Protein AF-A0A2W7NHD5-F1 (afdb_monomer_lite)

pLDDT: mean 73.93, std 19.91, range [27.5, 95.38]

Organism: NCBI:txid568105

Sequence (203 aa):
MRTSQDSGVYGEHLFARCAVFPKFISRETHTFDSEQLFEFSEVKRTDEKGRRKGTGVYALSICTVSLLPSEFEVHRYGQGVAQVQNDAYFELRGTDPDPQSTYLAHYCIDGSSAYHFEAQHHTIKIRWVEEHGASCHFQVELVPHPDTPKEKRRNERTRLTRNLIRCVLSLNRLPEDFYIDREEELQSHILEPDELRASIRIS

Structure (mmCIF, N/CA/C/O backbone):
data_AF-A0A2W7NHD5-F1
#
_entry.id   AF-A0A2W7NHD5-F1
#
loop_
_atom_site.group_PDB
_atom_site.id
_atom_site.type_symbol
_atom_site.label_atom_id
_atom_site.label_alt_id
_atom_site.label_comp_id
_atom_site.label_asym_id
_atom_site.label_entity_id
_atom_site.label_seq_id
_atom_site.pdbx_PDB_ins_code
_atom_site.Cartn_x
_atom_site.Cartn_y
_atom_site.Cartn_z
_atom_site.occupancy
_atom_site.B_iso_or_equiv
_atom_site.auth_seq_id
_atom_site.auth_comp_id
_atom_site.auth_asym_id
_atom_site.auth_atom_id
_atom_site.pdbx_PDB_model_num
ATOM 1 N N . MET A 1 1 ? -42.608 10.674 -14.467 1.00 35.41 1 MET A N 1
ATOM 2 C CA . MET A 1 1 ? -41.992 9.957 -13.331 1.00 35.41 1 MET A CA 1
ATOM 3 C C . MET A 1 1 ? -41.135 8.836 -13.893 1.00 35.41 1 MET A C 1
ATOM 5 O O . MET A 1 1 ? -41.691 7.871 -14.394 1.00 35.41 1 MET A O 1
ATOM 9 N N . ARG A 1 2 ? -39.807 9.007 -13.920 1.00 31.16 2 ARG A N 1
ATOM 10 C CA . ARG A 1 2 ? -38.861 7.924 -14.222 1.00 31.16 2 ARG A CA 1
ATOM 11 C C . ARG A 1 2 ? -38.345 7.405 -12.888 1.00 31.16 2 ARG A C 1
ATOM 13 O O . ARG A 1 2 ? -37.832 8.185 -12.094 1.00 31.16 2 ARG A O 1
ATOM 20 N N . THR A 1 3 ? -38.573 6.126 -12.644 1.00 37.44 3 THR A N 1
ATOM 21 C CA . THR A 1 3 ? -38.110 5.392 -11.473 1.00 37.44 3 THR A CA 1
ATOM 22 C C . THR A 1 3 ? -36.598 5.227 -11.540 1.00 37.44 3 THR A C 1
ATOM 24 O O . THR A 1 3 ? -36.057 4.699 -12.507 1.00 37.44 3 THR A O 1
ATOM 27 N N . SER A 1 4 ? -35.940 5.728 -10.504 1.00 51.44 4 SER A N 1
ATOM 28 C CA . SER A 1 4 ? -34.570 5.427 -10.118 1.00 51.44 4 SER A CA 1
ATOM 29 C C . SER A 1 4 ? -34.466 3.968 -9.673 1.00 51.44 4 SER A C 1
ATOM 31 O O . SER A 1 4 ? -35.108 3.610 -8.688 1.00 51.44 4 SER A O 1
ATOM 33 N N . GLN A 1 5 ? -33.677 3.164 -10.385 1.00 43.09 5 GLN A N 1
ATOM 34 C CA . GLN A 1 5 ? -33.073 1.902 -9.933 1.00 43.09 5 GLN A CA 1
ATOM 35 C C . GLN A 1 5 ? -32.176 1.377 -11.066 1.00 43.09 5 GLN A C 1
ATOM 37 O O . GLN A 1 5 ? -32.677 0.956 -12.101 1.00 43.09 5 GLN A O 1
ATOM 42 N N . ASP A 1 6 ? -30.860 1.542 -10.942 1.00 40.47 6 ASP A N 1
ATOM 43 C CA . ASP A 1 6 ? -29.990 0.399 -10.646 1.00 40.47 6 ASP A CA 1
ATOM 44 C C . ASP A 1 6 ? -28.539 0.850 -10.436 1.00 40.47 6 ASP A C 1
ATOM 46 O O . ASP A 1 6 ? -27.848 1.369 -11.313 1.00 40.47 6 ASP A O 1
ATOM 50 N N . SER A 1 7 ? -28.125 0.663 -9.189 1.00 44.72 7 SER A N 1
ATOM 51 C CA . SER A 1 7 ? -26.765 0.551 -8.685 1.00 44.72 7 SER A CA 1
ATOM 52 C C . SER A 1 7 ? -25.979 -0.545 -9.407 1.00 44.72 7 SER A C 1
ATOM 54 O O . SER A 1 7 ? -26.522 -1.625 -9.622 1.00 44.72 7 SER A O 1
ATOM 56 N N . GLY A 1 8 ? -24.678 -0.337 -9.633 1.00 38.06 8 GLY A N 1
ATOM 57 C CA . GLY A 1 8 ? -23.758 -1.480 -9.687 1.00 38.06 8 GLY A CA 1
ATOM 58 C C . GLY A 1 8 ? -22.802 -1.580 -10.866 1.00 38.06 8 GLY A C 1
ATOM 59 O O . GLY A 1 8 ? -22.396 -2.689 -11.188 1.00 38.06 8 GLY A O 1
ATOM 60 N N . VAL A 1 9 ? -22.366 -0.474 -11.470 1.00 40.88 9 VAL A N 1
ATOM 61 C CA . VAL A 1 9 ? -21.102 -0.502 -12.228 1.00 40.88 9 VAL A CA 1
ATOM 62 C C . VAL A 1 9 ? -19.979 -0.048 -11.299 1.00 40.88 9 VAL A C 1
ATOM 64 O O . VAL A 1 9 ? -19.373 1.002 -11.488 1.00 40.88 9 VAL A O 1
ATOM 67 N N . TYR A 1 10 ? -19.704 -0.833 -10.254 1.00 43.91 10 TYR A N 1
ATOM 68 C CA . TYR A 1 10 ? -18.332 -0.864 -9.762 1.00 43.91 10 TYR A CA 1
ATOM 69 C C . TYR A 1 10 ? -17.532 -1.476 -10.913 1.00 43.91 10 TYR A C 1
ATOM 71 O O . TYR A 1 10 ? -17.736 -2.643 -11.242 1.00 43.91 10 TYR A O 1
ATOM 79 N N . GLY A 1 11 ? -16.727 -0.660 -11.604 1.00 48.38 11 GLY A N 1
ATOM 80 C CA . GLY A 1 11 ? -15.866 -1.131 -12.690 1.00 48.38 11 GLY A CA 1
ATOM 81 C C . GLY A 1 11 ? -15.124 -2.388 -12.240 1.00 48.38 11 GLY A C 1
ATOM 82 O O . GLY A 1 11 ? -14.673 -2.446 -11.098 1.00 48.38 11 GLY A O 1
ATOM 83 N N . GLU A 1 12 ? -15.065 -3.405 -13.102 1.00 55.88 12 GLU A N 1
ATOM 84 C CA . GLU A 1 12 ? -14.855 -4.822 -12.748 1.00 55.88 12 GLU A CA 1
ATOM 85 C C . GLU A 1 12 ? -13.595 -5.136 -11.908 1.00 55.88 12 GLU A C 1
ATOM 87 O O . GLU A 1 12 ? -13.455 -6.248 -11.396 1.00 55.88 12 GLU A O 1
ATOM 92 N N . HIS A 1 13 ? -12.701 -4.169 -11.678 1.00 69.62 13 HIS A N 1
ATOM 93 C CA . HIS A 1 13 ? -11.462 -4.338 -10.925 1.00 69.62 13 HIS A CA 1
ATOM 94 C C . HIS A 1 13 ? -11.149 -3.149 -9.999 1.00 69.62 13 HIS A C 1
ATOM 96 O O . HIS A 1 13 ? -10.118 -2.501 -10.155 1.00 69.62 13 HIS A O 1
ATOM 102 N N . LEU A 1 14 ? -12.003 -2.852 -9.015 1.00 78.00 14 LEU A N 1
ATOM 103 C CA . LEU A 1 14 ? -11.638 -1.915 -7.946 1.00 78.00 14 LEU A CA 1
ATOM 104 C C . LEU A 1 14 ? -10.779 -2.600 -6.875 1.00 78.00 14 LEU A C 1
ATOM 106 O O . LEU A 1 14 ? -11.134 -3.637 -6.304 1.00 78.00 14 LEU A O 1
ATOM 110 N N . PHE A 1 15 ? -9.654 -1.971 -6.567 1.00 82.06 15 PHE A N 1
ATOM 111 C CA . PHE A 1 15 ? -8.809 -2.310 -5.431 1.00 82.06 15 PHE A CA 1
ATOM 112 C C . PHE A 1 15 ? -8.946 -1.234 -4.365 1.00 82.06 15 PHE A C 1
ATOM 114 O O . PHE A 1 15 ? -9.151 -0.070 -4.684 1.00 82.06 15 PHE A O 1
ATOM 121 N N . ALA A 1 16 ? -8.800 -1.602 -3.103 1.00 84.50 16 ALA A N 1
ATOM 122 C CA . ALA A 1 16 ? -8.782 -0.664 -2.000 1.00 84.50 16 ALA A CA 1
ATOM 123 C C . ALA A 1 16 ? -7.485 -0.797 -1.213 1.00 84.50 16 ALA A C 1
ATOM 125 O O . ALA A 1 16 ? -6.860 -1.859 -1.130 1.00 84.50 16 ALA A O 1
ATOM 126 N N . ARG A 1 17 ? -7.071 0.316 -0.618 1.00 85.50 17 ARG A N 1
ATOM 127 C CA . ARG A 1 17 ? -5.941 0.341 0.291 1.00 85.50 17 ARG A CA 1
ATOM 128 C C . ARG A 1 17 ? -6.256 1.092 1.564 1.00 85.50 17 ARG A C 1
ATOM 130 O O . ARG A 1 17 ? -6.614 2.262 1.527 1.00 85.50 17 ARG A O 1
ATOM 137 N N . CYS A 1 18 ? -6.036 0.427 2.688 1.00 84.31 18 CYS A N 1
ATOM 138 C CA . CYS A 1 18 ? -6.291 0.980 4.007 1.00 84.31 18 CYS A CA 1
ATOM 139 C C . CYS A 1 18 ? -5.179 1.940 4.443 1.00 84.31 18 CYS A C 1
ATOM 141 O O . CYS A 1 18 ? -3.990 1.620 4.362 1.00 84.31 18 CYS A O 1
ATOM 143 N N . ALA A 1 19 ? -5.585 3.093 4.964 1.00 81.19 19 ALA A N 1
ATOM 144 C CA . ALA A 1 19 ? -4.736 4.025 5.681 1.00 81.19 19 ALA A CA 1
ATOM 145 C C . ALA A 1 19 ? -4.877 3.798 7.190 1.00 81.19 19 ALA A C 1
ATOM 147 O O . ALA A 1 19 ? -5.982 3.724 7.729 1.00 81.19 19 ALA A O 1
ATOM 148 N N . VAL A 1 20 ? -3.735 3.684 7.865 1.00 79.88 20 VAL A N 1
ATOM 149 C CA . VAL A 1 20 ? -3.621 3.413 9.299 1.00 79.88 20 VAL A CA 1
ATOM 150 C C . VAL A 1 20 ? -2.715 4.478 9.930 1.00 79.88 20 VAL A C 1
ATOM 152 O O . VAL A 1 20 ? -1.607 4.729 9.448 1.00 79.88 20 VAL A O 1
ATOM 155 N N . PHE A 1 21 ? -3.187 5.125 10.993 1.00 75.94 21 PHE A N 1
ATOM 156 C CA . PHE A 1 21 ? -2.394 5.992 11.868 1.00 75.94 21 PHE A CA 1
ATOM 157 C C . PHE A 1 21 ? -1.497 5.141 12.775 1.00 75.94 21 PHE A C 1
ATOM 159 O O . PHE A 1 21 ? -1.926 4.053 13.131 1.00 75.94 21 PHE A O 1
ATOM 166 N N . PRO A 1 22 ? -0.298 5.592 13.188 1.00 70.25 22 PRO A N 1
ATOM 167 C CA . PRO A 1 22 ? 0.399 6.809 12.762 1.00 70.25 22 PRO A CA 1
ATOM 168 C C . PRO A 1 22 ? 1.192 6.616 11.472 1.00 70.25 22 PRO A C 1
ATOM 170 O O . PRO A 1 22 ? 1.889 7.521 11.035 1.00 70.25 22 PRO A O 1
ATOM 173 N N . LYS A 1 23 ? 1.136 5.428 10.867 1.00 75.25 23 LYS A N 1
ATOM 174 C CA . LYS A 1 23 ? 2.063 5.040 9.806 1.00 75.25 23 LYS A CA 1
ATOM 175 C C . LYS A 1 23 ? 2.080 6.007 8.623 1.00 75.25 23 LYS A C 1
ATOM 177 O O . LYS A 1 23 ? 3.136 6.158 8.035 1.00 75.25 23 LYS A O 1
ATOM 182 N N . PHE A 1 24 ? 0.949 6.623 8.286 1.00 75.12 24 PHE A N 1
ATOM 183 C CA . PHE A 1 24 ? 0.826 7.537 7.141 1.00 75.12 24 PHE A CA 1
ATOM 184 C C . PHE A 1 24 ? 0.414 8.955 7.542 1.00 75.12 24 PHE A C 1
ATOM 186 O O . PHE A 1 24 ? -0.035 9.726 6.701 1.00 75.12 24 PHE A O 1
ATOM 193 N N . ILE A 1 25 ? 0.501 9.290 8.830 1.00 72.12 25 ILE A N 1
ATOM 194 C CA . ILE A 1 25 ? 0.244 10.640 9.327 1.00 72.12 25 ILE A CA 1
ATOM 195 C C . ILE A 1 25 ? 1.428 11.032 10.191 1.00 72.12 25 ILE A C 1
ATOM 197 O O . ILE A 1 25 ? 1.706 10.401 11.211 1.00 72.12 25 ILE A O 1
ATOM 201 N N . SER A 1 26 ? 2.106 12.101 9.793 1.00 70.00 26 SER A N 1
ATOM 202 C CA . SER A 1 26 ? 3.160 12.687 10.612 1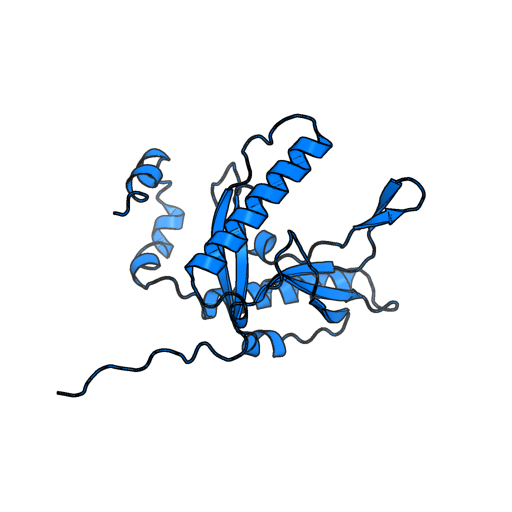.00 70.00 26 SER A CA 1
ATOM 203 C C . SER A 1 26 ? 2.592 13.096 11.970 1.00 70.00 26 SER A C 1
ATOM 205 O O . SER A 1 26 ? 1.604 13.824 12.042 1.00 70.00 26 SER A O 1
ATOM 207 N N . ARG A 1 27 ? 3.220 12.639 13.059 1.00 69.19 27 ARG A N 1
ATOM 208 C CA . ARG A 1 27 ? 2.801 13.006 14.422 1.00 69.19 27 ARG A CA 1
ATOM 209 C C . ARG A 1 27 ? 3.009 14.491 14.716 1.00 69.19 27 ARG A C 1
ATOM 211 O O . ARG A 1 27 ? 2.289 15.034 15.536 1.00 69.19 27 ARG A O 1
ATOM 218 N N . GLU A 1 28 ? 3.997 15.113 14.076 1.00 76.25 28 GLU A N 1
ATOM 219 C CA . GLU A 1 28 ? 4.370 16.510 14.327 1.00 76.25 28 GLU A CA 1
ATOM 220 C C . GLU A 1 28 ? 3.498 17.480 13.534 1.00 76.25 28 GLU A C 1
ATOM 222 O O . GLU A 1 28 ? 3.056 18.496 14.056 1.00 76.25 28 GLU A O 1
ATOM 227 N N . THR A 1 29 ? 3.244 17.164 12.265 1.00 75.25 29 THR A N 1
ATOM 228 C CA . THR A 1 29 ? 2.530 18.064 11.350 1.00 75.25 29 THR A CA 1
ATOM 229 C C . THR A 1 29 ? 1.067 17.679 11.170 1.00 75.25 29 THR A C 1
ATOM 231 O O . THR A 1 29 ? 0.325 18.421 10.537 1.00 75.25 29 THR A O 1
ATOM 234 N N . HIS A 1 30 ? 0.644 16.511 11.668 1.00 71.44 30 HIS A N 1
ATOM 235 C CA . HIS A 1 30 ? -0.682 15.928 11.432 1.00 71.44 30 HIS A CA 1
ATOM 236 C C . HIS A 1 30 ? -1.064 15.828 9.944 1.00 71.44 30 HIS A C 1
ATOM 238 O O . HIS A 1 30 ? -2.233 15.676 9.593 1.00 71.44 30 HIS A O 1
ATOM 244 N N . THR A 1 31 ? -0.073 15.865 9.051 1.00 77.25 31 THR A N 1
ATOM 245 C CA . THR A 1 31 ? -0.280 15.788 7.605 1.00 77.25 31 THR A CA 1
ATOM 246 C C . THR A 1 31 ? -0.270 14.341 7.145 1.00 77.25 31 THR A C 1
ATOM 248 O O . THR A 1 31 ? 0.602 13.558 7.536 1.00 77.25 31 THR A O 1
ATOM 251 N N . PHE A 1 32 ? -1.212 14.007 6.267 1.00 78.19 32 PHE A N 1
ATOM 252 C CA . PHE A 1 32 ? -1.271 12.713 5.606 1.00 78.19 32 PHE A CA 1
ATOM 253 C C . PHE A 1 32 ? -0.170 12.588 4.544 1.00 78.19 32 PHE A C 1
ATOM 255 O O . PHE A 1 32 ? -0.115 13.370 3.594 1.00 78.19 32 PHE A O 1
ATOM 262 N N . ASP A 1 33 ? 0.690 11.585 4.692 1.00 82.56 33 ASP A N 1
ATOM 263 C CA . ASP A 1 33 ? 1.747 11.272 3.737 1.00 82.56 33 ASP A CA 1
ATOM 264 C C . ASP A 1 33 ? 1.249 10.228 2.728 1.00 82.56 33 ASP A C 1
ATOM 266 O O . ASP A 1 33 ? 1.349 9.009 2.914 1.00 82.56 33 ASP A O 1
ATOM 270 N N . SER A 1 34 ? 0.674 10.729 1.634 1.00 81.12 34 SER A N 1
ATOM 271 C CA . SER A 1 34 ? 0.205 9.884 0.534 1.00 81.12 34 SER A CA 1
ATOM 272 C C . SER A 1 34 ? 1.344 9.148 -0.186 1.00 81.12 34 SER A C 1
ATOM 274 O O . SER A 1 34 ? 1.114 8.048 -0.694 1.00 81.12 34 SER A O 1
ATOM 276 N N . GLU A 1 35 ? 2.570 9.691 -0.202 1.00 84.44 35 GLU A N 1
ATOM 277 C CA . GLU A 1 35 ? 3.725 8.996 -0.781 1.00 84.44 35 GLU A CA 1
ATOM 278 C C . GLU A 1 35 ? 4.081 7.781 0.070 1.00 84.44 35 GLU A C 1
ATOM 280 O O . GLU A 1 35 ? 4.226 6.686 -0.474 1.00 84.44 35 GLU A O 1
ATOM 285 N N . GLN A 1 36 ? 4.121 7.939 1.394 1.00 84.75 36 GLN A N 1
ATOM 286 C CA . GLN A 1 36 ? 4.361 6.839 2.321 1.00 84.75 36 GLN A CA 1
ATOM 287 C C . GLN A 1 36 ? 3.227 5.819 2.321 1.00 84.75 36 GLN A C 1
ATOM 289 O O . GLN A 1 36 ? 3.504 4.628 2.490 1.00 84.75 36 GLN A O 1
ATOM 294 N N . LEU A 1 37 ? 1.971 6.250 2.110 1.00 86.31 37 LEU A N 1
ATOM 295 C CA . LEU A 1 37 ? 0.903 5.310 1.799 1.00 86.31 37 LEU A CA 1
ATOM 296 C C . LEU A 1 37 ? 1.353 4.537 0.566 1.00 86.31 37 LEU A C 1
ATOM 298 O O . LEU A 1 37 ? 1.807 3.417 0.727 1.00 86.31 37 LEU A O 1
ATOM 302 N N . PHE A 1 38 ? 1.355 5.106 -0.639 1.00 88.38 38 PHE A N 1
ATOM 303 C CA . PHE A 1 38 ? 1.613 4.423 -1.926 1.00 88.38 38 PHE A CA 1
ATOM 304 C C . PHE A 1 38 ? 3.041 3.917 -2.192 1.00 88.38 38 PHE A C 1
ATOM 306 O O . PHE A 1 38 ? 3.326 3.413 -3.283 1.00 88.38 38 PHE A O 1
ATOM 313 N N . GLU A 1 39 ? 3.925 3.953 -1.200 1.00 90.69 39 GLU A N 1
ATOM 314 C CA . GLU A 1 39 ? 5.274 3.417 -1.308 1.00 90.69 39 GLU A CA 1
ATOM 315 C C . GLU A 1 39 ? 5.277 1.881 -1.368 1.00 90.69 39 GLU A C 1
ATOM 317 O O . GLU A 1 39 ? 4.719 1.185 -0.513 1.00 90.69 39 GLU A O 1
ATOM 322 N N . PHE A 1 40 ? 5.986 1.340 -2.363 1.00 91.12 40 PHE A N 1
ATOM 323 C CA . PHE A 1 40 ? 6.321 -0.079 -2.392 1.00 91.12 40 PHE A CA 1
ATOM 324 C C . PHE A 1 40 ? 7.452 -0.367 -1.395 1.00 91.12 40 PHE A C 1
ATOM 326 O O . PHE A 1 40 ? 8.592 0.070 -1.578 1.00 91.12 40 PHE A O 1
ATOM 333 N N . SER A 1 41 ? 7.149 -1.151 -0.365 1.00 91.00 41 SER A N 1
ATOM 334 C CA . SER A 1 41 ? 8.086 -1.527 0.696 1.00 91.00 41 SER A CA 1
ATOM 335 C C . SER A 1 41 ? 8.894 -2.766 0.318 1.00 91.00 41 SER A C 1
ATOM 337 O O . SER A 1 41 ? 8.365 -3.697 -0.279 1.00 91.00 41 SER A O 1
ATOM 339 N N . GLU A 1 42 ? 10.180 -2.824 0.670 1.00 93.56 42 GLU A N 1
ATOM 340 C CA . GLU A 1 42 ? 10.989 -4.014 0.377 1.00 93.56 42 GLU A CA 1
ATOM 341 C C . GLU A 1 42 ? 10.493 -5.236 1.169 1.00 93.56 42 GLU A C 1
ATOM 343 O O . GLU A 1 42 ? 10.414 -5.207 2.401 1.00 93.56 42 GLU A O 1
ATOM 348 N N . VAL A 1 43 ? 10.221 -6.336 0.465 1.00 90.56 43 VAL A N 1
ATOM 349 C CA . VAL A 1 43 ? 9.870 -7.621 1.067 1.00 90.56 43 VAL A CA 1
ATOM 350 C C . VAL A 1 43 ? 11.094 -8.170 1.789 1.00 90.56 43 VAL A C 1
ATOM 352 O O . VAL A 1 43 ? 12.155 -8.390 1.189 1.00 90.56 43 VAL A O 1
ATOM 355 N N . LYS A 1 44 ? 10.936 -8.428 3.088 1.00 90.00 44 LYS A N 1
ATOM 356 C CA . LYS A 1 44 ? 11.971 -9.007 3.949 1.00 90.00 44 LYS A CA 1
ATOM 357 C C . LYS A 1 44 ? 11.675 -10.480 4.198 1.00 90.00 44 LYS A C 1
ATOM 359 O O . LYS A 1 44 ? 10.552 -10.830 4.545 1.00 90.00 44 LYS A O 1
ATOM 364 N N . ARG A 1 45 ? 12.692 -11.333 4.081 1.00 87.81 45 ARG A N 1
ATOM 365 C CA . ARG A 1 45 ? 12.615 -12.753 4.454 1.00 87.81 45 ARG A CA 1
ATOM 366 C C . ARG A 1 45 ? 13.558 -13.050 5.604 1.00 87.81 45 ARG A C 1
ATOM 368 O O . ARG A 1 45 ? 14.633 -12.459 5.690 1.00 87.81 45 ARG A O 1
ATOM 375 N N . THR A 1 46 ? 13.142 -13.953 6.478 1.00 87.88 46 THR A N 1
ATOM 376 C CA . THR A 1 46 ? 13.978 -14.459 7.565 1.00 87.88 46 THR A CA 1
ATOM 377 C C . THR A 1 46 ? 14.887 -15.550 7.005 1.00 87.88 46 THR A C 1
ATOM 379 O O . THR A 1 46 ? 14.400 -16.476 6.360 1.00 87.88 46 THR A O 1
ATOM 382 N N . ASP A 1 47 ? 16.201 -15.407 7.174 1.00 88.50 47 ASP A N 1
ATOM 383 C CA . ASP A 1 47 ? 17.157 -16.453 6.807 1.00 88.50 47 ASP A CA 1
ATOM 384 C C . ASP A 1 47 ? 17.151 -17.604 7.829 1.00 88.50 47 ASP A C 1
ATOM 386 O O . ASP A 1 47 ? 16.532 -17.517 8.889 1.00 88.50 47 ASP A O 1
ATOM 390 N N . GLU A 1 48 ? 17.877 -18.683 7.533 1.00 88.75 48 GLU A N 1
ATOM 391 C CA . GLU A 1 48 ? 18.032 -19.850 8.422 1.00 88.75 48 GLU A CA 1
ATOM 392 C C . GLU A 1 48 ? 18.579 -19.490 9.817 1.00 88.75 48 GLU A C 1
ATOM 394 O O . GLU A 1 48 ? 18.483 -20.280 10.751 1.00 88.75 48 GLU A O 1
ATOM 399 N N . LYS A 1 49 ? 19.153 -18.290 9.974 1.00 88.69 49 LYS A N 1
ATOM 400 C CA . LYS A 1 49 ? 19.723 -17.772 11.222 1.00 88.69 49 LYS A CA 1
ATOM 401 C C . LYS A 1 49 ? 18.786 -16.789 11.931 1.00 88.69 49 LYS A C 1
ATOM 403 O O . LYS A 1 49 ? 19.226 -16.087 12.839 1.00 88.69 49 LYS A O 1
ATOM 408 N N . GLY A 1 50 ? 17.527 -16.684 11.505 1.00 87.06 50 GLY A N 1
ATOM 409 C CA . GLY A 1 50 ? 16.549 -15.779 12.108 1.00 87.06 50 GLY A CA 1
ATOM 410 C C . GLY A 1 50 ? 16.712 -14.305 11.711 1.00 87.06 50 GLY A C 1
ATOM 411 O O . GLY A 1 50 ? 16.033 -13.444 12.267 1.00 87.06 50 GLY A O 1
ATOM 412 N N . ARG A 1 51 ? 17.590 -13.963 10.759 1.00 86.62 51 ARG A N 1
ATOM 413 C CA . ARG A 1 51 ? 17.860 -12.566 10.379 1.00 86.62 51 ARG A CA 1
ATOM 414 C C . ARG A 1 51 ? 16.956 -12.133 9.232 1.00 86.62 51 ARG A C 1
ATOM 416 O O . ARG A 1 51 ? 16.859 -12.819 8.217 1.00 86.62 51 ARG A O 1
ATOM 423 N N . ARG A 1 52 ? 16.347 -10.948 9.341 1.00 87.06 52 ARG A N 1
ATOM 424 C CA . ARG A 1 52 ? 15.540 -10.362 8.255 1.00 87.06 52 ARG A CA 1
ATOM 425 C C . ARG A 1 52 ? 16.455 -9.762 7.184 1.00 87.06 52 ARG A C 1
ATOM 427 O O . ARG A 1 52 ? 17.111 -8.752 7.429 1.00 87.06 52 ARG A O 1
ATOM 434 N N . LYS A 1 53 ? 16.474 -10.356 5.991 1.00 89.94 53 LYS A N 1
ATOM 435 C CA . LYS A 1 53 ? 17.221 -9.877 4.821 1.00 89.94 53 LYS A CA 1
ATOM 436 C C . LYS A 1 53 ? 16.262 -9.356 3.749 1.00 89.94 53 LYS A C 1
ATOM 438 O O . LYS A 1 53 ? 15.233 -9.975 3.473 1.00 89.94 53 LYS A O 1
ATOM 443 N N . GLY A 1 54 ? 16.609 -8.217 3.154 1.00 88.38 54 GLY A N 1
ATOM 444 C CA . GLY A 1 54 ? 15.909 -7.671 1.993 1.00 88.38 54 GLY A CA 1
ATOM 445 C C . GLY A 1 54 ? 16.039 -8.600 0.787 1.00 88.38 54 GLY A C 1
ATOM 446 O O . GLY A 1 54 ? 17.108 -9.163 0.535 1.00 88.38 54 GLY A O 1
ATOM 447 N N . THR A 1 55 ? 14.934 -8.809 0.077 1.00 89.62 55 THR A N 1
ATOM 448 C CA . THR A 1 55 ? 14.898 -9.671 -1.115 1.00 89.62 55 THR A CA 1
ATOM 449 C C . THR A 1 55 ? 15.165 -8.905 -2.411 1.00 89.62 55 THR A C 1
ATOM 451 O O . THR A 1 55 ? 15.297 -9.528 -3.461 1.00 89.62 55 THR A O 1
ATOM 454 N N . GLY A 1 56 ? 15.212 -7.569 -2.366 1.00 90.69 56 GLY A N 1
ATOM 455 C CA . GLY A 1 56 ? 15.197 -6.709 -3.548 1.00 90.69 56 GLY A CA 1
ATOM 456 C C . GLY A 1 56 ? 13.836 -6.615 -4.248 1.00 90.69 56 GLY A C 1
ATOM 457 O O . GLY A 1 56 ? 13.686 -5.778 -5.133 1.00 90.69 56 GLY A O 1
ATOM 458 N N . VAL A 1 57 ? 12.848 -7.430 -3.859 1.00 92.94 57 VAL A N 1
ATOM 459 C CA . VAL A 1 57 ? 11.457 -7.312 -4.314 1.00 92.94 57 VAL A CA 1
ATOM 460 C C . VAL A 1 57 ? 10.763 -6.250 -3.476 1.00 92.94 57 VAL A C 1
ATOM 462 O O . VAL A 1 57 ? 10.894 -6.248 -2.252 1.00 92.94 57 VAL A O 1
ATOM 465 N N . TYR A 1 58 ? 10.014 -5.366 -4.124 1.00 94.19 58 TYR A N 1
ATOM 466 C CA . TYR A 1 58 ? 9.219 -4.345 -3.446 1.00 94.19 58 TYR A CA 1
ATOM 467 C C . TYR A 1 58 ? 7.741 -4.673 -3.578 1.00 94.19 58 TYR A C 1
ATOM 469 O O . TYR A 1 58 ? 7.320 -5.137 -4.627 1.00 94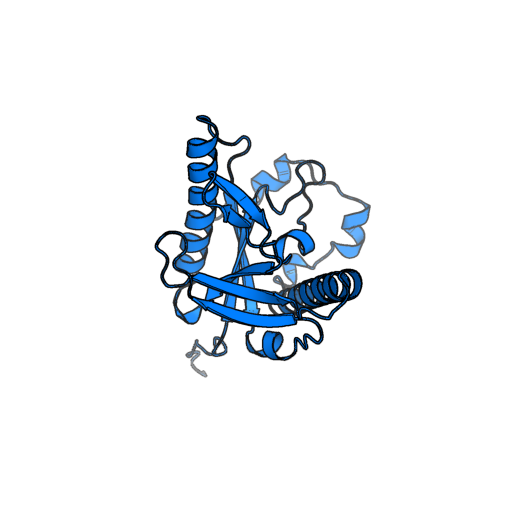.19 58 TYR A O 1
ATOM 477 N N . ALA A 1 59 ? 6.962 -4.450 -2.533 1.00 91.62 59 ALA A N 1
ATOM 478 C CA . ALA A 1 59 ? 5.581 -4.876 -2.447 1.00 91.62 59 ALA A CA 1
ATOM 479 C C . ALA A 1 59 ? 4.667 -3.759 -1.962 1.00 91.62 59 ALA A C 1
ATOM 481 O O . ALA A 1 59 ? 5.045 -2.921 -1.141 1.00 91.62 59 ALA A O 1
ATOM 482 N N . LEU A 1 60 ? 3.446 -3.804 -2.470 1.00 89.88 60 LEU A N 1
ATOM 483 C CA . LEU A 1 60 ? 2.346 -2.943 -2.110 1.00 89.88 60 LEU A CA 1
ATOM 484 C C . LEU A 1 60 ? 1.133 -3.815 -1.765 1.00 89.88 60 LEU A C 1
ATOM 486 O O . LEU A 1 60 ? 0.609 -4.514 -2.630 1.00 89.88 60 LEU A O 1
ATOM 490 N N . SER A 1 61 ? 0.703 -3.757 -0.507 1.00 87.62 61 SER A N 1
ATOM 491 C CA . SER A 1 61 ? -0.489 -4.447 -0.007 1.00 87.62 61 SER A CA 1
ATOM 492 C C . SER A 1 61 ? -1.767 -3.694 -0.382 1.00 87.62 61 SER A C 1
ATOM 494 O O . SER A 1 61 ? -1.883 -2.493 -0.110 1.00 87.62 61 SER A O 1
ATOM 496 N N . ILE A 1 62 ? -2.728 -4.412 -0.959 1.00 86.88 62 ILE A N 1
ATOM 497 C CA . ILE A 1 62 ? -4.063 -3.936 -1.346 1.00 86.88 62 ILE A CA 1
ATOM 498 C C . ILE A 1 62 ? -5.110 -5.015 -1.028 1.00 86.88 62 ILE A C 1
ATOM 500 O O . ILE A 1 62 ? -4.778 -6.185 -0.862 1.00 86.88 62 ILE A O 1
ATOM 504 N N . CYS A 1 63 ? -6.383 -4.646 -0.963 1.00 84.25 63 CYS A N 1
ATOM 505 C CA . CYS A 1 63 ? -7.492 -5.596 -1.012 1.00 84.25 63 CYS A CA 1
ATOM 506 C C . CYS A 1 63 ? -8.306 -5.393 -2.290 1.00 84.25 63 CYS A C 1
ATOM 508 O O . CYS A 1 63 ? -8.267 -4.326 -2.901 1.00 84.25 63 CYS A O 1
ATOM 510 N N . THR A 1 64 ? -9.029 -6.420 -2.730 1.00 81.12 64 THR A N 1
ATOM 511 C CA . THR A 1 64 ? -10.005 -6.258 -3.815 1.00 81.12 64 THR A CA 1
ATOM 512 C C . THR A 1 64 ? -11.377 -5.944 -3.237 1.00 81.12 64 THR A C 1
ATOM 514 O O . THR A 1 64 ? -11.859 -6.640 -2.342 1.00 81.12 64 THR A O 1
ATOM 517 N N . VAL A 1 65 ? -12.014 -4.906 -3.774 1.00 80.94 65 VAL A N 1
ATOM 518 C CA . VAL A 1 65 ? -13.386 -4.544 -3.401 1.00 80.94 65 VAL A CA 1
ATOM 519 C C . VAL A 1 65 ? -14.367 -5.599 -3.924 1.00 80.94 65 VAL A C 1
ATOM 521 O O . VAL A 1 65 ? -15.374 -5.871 -3.292 1.00 80.94 65 VAL A O 1
ATOM 524 N N . SER A 1 66 ? -14.039 -6.310 -5.007 1.00 76.62 66 SER A N 1
ATOM 525 C CA . SER A 1 66 ? -14.908 -7.357 -5.564 1.00 76.62 66 SER A CA 1
ATOM 526 C C . SER A 1 66 ? -15.111 -8.564 -4.632 1.00 76.62 66 SER A C 1
ATOM 528 O O . SER A 1 66 ? -16.094 -9.284 -4.775 1.00 76.62 66 SER A O 1
ATOM 530 N N . LEU A 1 67 ? -14.197 -8.799 -3.682 1.00 78.88 67 LEU A N 1
ATOM 531 C CA . LEU A 1 67 ? -14.321 -9.834 -2.640 1.00 78.88 67 LEU A CA 1
ATOM 532 C C . LEU A 1 67 ? -14.777 -9.259 -1.289 1.00 78.88 67 LEU A C 1
ATOM 534 O O . LEU A 1 67 ? -14.917 -10.006 -0.324 1.00 78.88 67 LEU A O 1
ATOM 538 N N . LEU A 1 68 ? -14.988 -7.946 -1.220 1.00 81.50 68 LEU A N 1
ATOM 539 C CA . LEU A 1 68 ? -15.512 -7.210 -0.075 1.00 81.50 68 LEU A CA 1
ATOM 540 C C . LEU A 1 68 ? -16.776 -6.482 -0.559 1.00 81.50 68 LEU A C 1
ATOM 542 O O . LEU A 1 68 ? -16.716 -5.283 -0.835 1.00 81.50 68 LEU A O 1
ATOM 546 N N . PRO A 1 69 ? -17.895 -7.211 -0.750 1.00 71.81 69 PRO A N 1
ATOM 547 C CA . PRO A 1 69 ? -19.053 -6.732 -1.507 1.00 71.81 69 PRO A CA 1
ATOM 548 C C . PRO A 1 69 ? -19.741 -5.501 -0.906 1.00 71.81 69 PRO A C 1
ATOM 550 O O . PRO A 1 69 ? -20.605 -4.910 -1.553 1.00 71.81 69 PRO A O 1
ATOM 553 N N . SER A 1 70 ? -19.376 -5.103 0.313 1.00 81.19 70 SER A N 1
ATOM 554 C CA . SER A 1 70 ? -19.863 -3.894 0.961 1.00 81.19 70 SER A CA 1
ATOM 555 C C . SER A 1 70 ? -18.736 -2.989 1.459 1.00 81.19 70 SER A C 1
ATOM 557 O O . SER A 1 70 ? -17.672 -3.443 1.881 1.00 81.19 70 SER A O 1
ATOM 559 N N . GLU A 1 71 ? -19.017 -1.685 1.507 1.00 81.31 71 GLU A N 1
ATOM 560 C CA . GLU A 1 71 ? -18.150 -0.686 2.141 1.00 81.31 71 GLU A CA 1
ATOM 561 C C . GLU A 1 71 ? -17.808 -1.089 3.585 1.00 81.31 71 GLU A C 1
ATOM 563 O O . GLU A 1 71 ? -16.641 -1.082 3.979 1.00 81.31 71 GLU A O 1
ATOM 568 N N . PHE A 1 72 ? -18.801 -1.563 4.345 1.00 84.81 72 PHE A N 1
ATOM 569 C CA . PHE A 1 72 ? -18.617 -2.079 5.703 1.00 84.81 72 PHE A CA 1
ATOM 570 C C . PHE A 1 72 ? -17.498 -3.130 5.799 1.00 84.81 72 PHE A C 1
ATOM 572 O O . PHE A 1 72 ? -16.676 -3.079 6.716 1.00 84.81 72 PHE A O 1
ATOM 579 N N . GLU A 1 73 ? -17.424 -4.064 4.853 1.00 83.44 73 GLU A N 1
ATOM 580 C CA . GLU A 1 73 ? -16.392 -5.102 4.848 1.00 83.44 73 GLU A CA 1
ATOM 581 C C . GLU A 1 73 ? -15.003 -4.551 4.516 1.00 83.44 73 GLU A C 1
ATOM 583 O O . GLU A 1 73 ? -14.017 -5.022 5.085 1.00 83.44 73 GLU A O 1
ATOM 588 N N . VAL A 1 74 ? -14.909 -3.507 3.687 1.00 83.38 74 VAL A N 1
ATOM 589 C CA . VAL A 1 74 ? -13.644 -2.796 3.439 1.00 83.38 74 VAL A CA 1
ATOM 590 C C . VAL A 1 74 ? -13.149 -2.097 4.707 1.00 83.38 74 VAL A C 1
ATOM 592 O O . VAL A 1 74 ? -11.969 -2.215 5.055 1.00 83.38 74 VAL A O 1
ATOM 595 N N . HIS A 1 75 ? -14.039 -1.435 5.454 1.00 86.06 75 HIS A N 1
ATOM 596 C CA . HIS A 1 75 ? -13.685 -0.838 6.747 1.00 86.06 75 HIS A CA 1
ATOM 597 C C . HIS A 1 75 ? -13.284 -1.901 7.774 1.00 86.06 75 HIS A C 1
ATOM 599 O O . HIS A 1 75 ? -12.269 -1.739 8.452 1.00 86.06 75 HIS A O 1
ATOM 605 N N . ARG A 1 76 ? -14.023 -3.013 7.854 1.00 86.62 76 ARG A N 1
ATOM 606 C CA . ARG A 1 76 ? -13.702 -4.134 8.748 1.00 86.62 76 ARG A CA 1
ATOM 607 C C . ARG A 1 76 ? -12.334 -4.735 8.437 1.00 86.62 76 ARG A C 1
ATOM 609 O O . ARG A 1 76 ? -11.561 -5.009 9.353 1.00 86.62 76 ARG A O 1
ATOM 616 N N . TYR A 1 77 ? -12.019 -4.907 7.155 1.00 86.56 77 TYR A N 1
ATOM 617 C CA . TYR A 1 77 ? -10.700 -5.344 6.714 1.00 86.56 77 TYR A CA 1
ATOM 618 C C . TYR A 1 77 ? -9.612 -4.359 7.169 1.00 86.56 77 TYR A C 1
ATOM 620 O O . TYR A 1 77 ? -8.623 -4.768 7.776 1.00 86.56 77 TYR A O 1
ATOM 628 N N . GLY A 1 78 ? -9.817 -3.054 6.965 1.00 86.88 78 GLY A N 1
ATOM 629 C CA . GLY A 1 78 ? -8.869 -2.028 7.401 1.00 86.88 78 GLY A CA 1
ATOM 630 C C . GLY A 1 78 ? -8.642 -1.984 8.913 1.00 86.88 78 GLY A C 1
ATOM 631 O O . GLY A 1 78 ? -7.500 -1.855 9.357 1.00 86.88 78 GLY A O 1
ATOM 632 N N . GLN A 1 79 ? -9.701 -2.161 9.706 1.00 89.25 79 GLN A N 1
ATOM 633 C CA . GLN A 1 79 ? -9.611 -2.315 11.162 1.00 89.25 79 GLN A CA 1
ATOM 634 C C . GLN A 1 79 ? -8.797 -3.555 11.549 1.00 89.25 79 GLN A C 1
ATOM 636 O O . GLN A 1 79 ? -7.934 -3.468 12.421 1.00 89.25 79 GLN A O 1
ATOM 641 N N . GLY A 1 80 ? -9.010 -4.681 10.862 1.00 88.69 80 GLY A N 1
ATOM 642 C CA . GLY A 1 80 ? -8.225 -5.902 11.054 1.00 88.69 80 GLY A CA 1
ATOM 643 C C . GLY A 1 80 ? -6.731 -5.694 10.788 1.00 88.69 80 GLY A C 1
ATOM 644 O O . GLY A 1 80 ? -5.903 -6.120 11.587 1.00 88.69 80 GLY A O 1
ATOM 645 N N . VAL A 1 81 ? -6.374 -4.966 9.724 1.00 86.31 81 VAL A N 1
ATOM 646 C CA . VAL A 1 81 ? -4.971 -4.618 9.422 1.00 86.31 81 VAL A CA 1
ATOM 647 C C . VAL A 1 81 ? -4.340 -3.803 10.557 1.00 86.31 81 VAL A C 1
ATOM 649 O O . VAL A 1 81 ? -3.204 -4.073 10.947 1.00 86.31 81 VAL A O 1
ATOM 652 N N . ALA A 1 82 ? -5.055 -2.811 11.098 1.00 87.69 82 ALA A N 1
ATOM 653 C CA . ALA A 1 82 ? -4.558 -2.008 12.216 1.00 87.69 82 ALA A CA 1
ATOM 654 C C . ALA A 1 82 ? -4.364 -2.855 13.485 1.00 87.69 82 ALA A C 1
ATOM 656 O O . ALA A 1 82 ? -3.324 -2.749 14.136 1.00 87.69 82 ALA A O 1
ATOM 657 N N . GLN A 1 83 ? -5.317 -3.742 13.789 1.00 90.00 83 GLN A N 1
ATOM 658 C CA . GLN A 1 83 ? -5.224 -4.647 14.932 1.00 90.00 83 GLN A CA 1
ATOM 659 C C . GLN A 1 83 ? -4.004 -5.564 14.825 1.00 90.00 83 GLN A C 1
ATOM 661 O O . GLN A 1 83 ? -3.207 -5.618 15.755 1.00 90.00 83 GLN A O 1
ATOM 666 N N . VAL A 1 84 ? -3.782 -6.206 13.674 1.00 87.00 84 VAL A N 1
ATOM 667 C CA . VAL A 1 84 ? -2.632 -7.111 13.525 1.00 87.00 84 VAL A CA 1
ATOM 668 C C . VAL A 1 84 ? -1.299 -6.368 13.621 1.00 87.00 84 VAL A C 1
ATOM 670 O O . VAL A 1 84 ? -0.323 -6.913 14.132 1.00 87.00 84 VAL A O 1
ATOM 673 N N . GLN A 1 85 ? -1.230 -5.110 13.177 1.00 86.75 85 GLN A N 1
ATOM 674 C CA . GLN A 1 85 ? -0.030 -4.294 13.390 1.00 86.75 85 GLN A CA 1
ATOM 675 C C . GLN A 1 85 ? 0.250 -4.064 14.880 1.00 86.75 85 GLN A C 1
ATOM 677 O O . GLN A 1 85 ? 1.414 -4.098 15.286 1.00 86.75 85 GLN A O 1
ATOM 682 N N . ASN A 1 86 ? -0.794 -3.870 15.687 1.00 89.06 86 ASN A N 1
ATOM 683 C CA . ASN A 1 86 ? -0.664 -3.736 17.135 1.00 89.06 86 ASN A CA 1
ATOM 684 C C . ASN A 1 86 ? -0.261 -5.056 17.791 1.00 89.06 86 ASN A C 1
ATOM 686 O O . ASN A 1 86 ? 0.701 -5.072 18.557 1.00 89.06 86 ASN A O 1
ATOM 690 N N . ASP A 1 87 ? -0.917 -6.157 17.423 1.00 90.56 87 ASP A N 1
ATOM 691 C CA . ASP A 1 87 ? -0.626 -7.491 17.954 1.00 90.56 87 ASP A CA 1
ATOM 692 C C . ASP A 1 87 ? 0.826 -7.893 17.655 1.00 90.56 87 ASP A C 1
ATOM 694 O O . ASP A 1 87 ? 1.573 -8.270 18.555 1.00 90.56 87 ASP A O 1
ATOM 698 N N . ALA A 1 88 ? 1.282 -7.705 16.412 1.00 86.38 88 ALA A N 1
ATOM 699 C CA . ALA A 1 88 ? 2.656 -8.003 16.013 1.00 86.38 88 ALA A CA 1
ATOM 700 C C . ALA A 1 88 ? 3.692 -7.133 16.748 1.00 86.38 88 ALA A C 1
ATOM 702 O O . ALA A 1 88 ? 4.818 -7.574 16.999 1.00 86.38 88 ALA A O 1
ATOM 703 N N . TYR A 1 89 ? 3.345 -5.885 17.084 1.00 88.44 89 TYR A N 1
ATOM 704 C CA . TYR A 1 89 ? 4.198 -5.040 17.916 1.00 88.44 89 TYR A CA 1
ATOM 705 C C . TYR A 1 89 ? 4.268 -5.578 19.348 1.00 88.44 89 TYR A C 1
ATOM 707 O O . TYR A 1 89 ? 5.370 -5.714 19.887 1.00 88.44 89 TYR A O 1
ATOM 715 N N . PHE A 1 90 ? 3.117 -5.911 19.938 1.00 90.69 90 PHE A N 1
ATOM 716 C CA . PHE A 1 90 ? 3.024 -6.454 21.289 1.00 90.69 90 PHE A CA 1
ATOM 717 C C . PHE A 1 90 ? 3.798 -7.767 21.418 1.00 90.69 90 PHE A C 1
ATOM 719 O O . PHE A 1 90 ? 4.627 -7.899 22.313 1.00 90.69 90 PHE A O 1
ATOM 726 N N . GLU A 1 91 ? 3.628 -8.702 20.482 1.00 90.81 91 GLU A N 1
ATOM 727 C CA . GLU A 1 91 ? 4.380 -9.963 20.450 1.00 90.81 91 GLU A CA 1
ATOM 728 C C . GLU A 1 91 ? 5.899 -9.740 20.394 1.00 90.81 91 GLU A C 1
ATOM 730 O O . GLU A 1 91 ? 6.666 -10.458 21.036 1.00 90.81 91 GLU A O 1
ATOM 735 N N . LEU A 1 92 ? 6.353 -8.727 19.647 1.00 87.19 92 LEU A N 1
ATOM 736 C CA . LEU A 1 92 ? 7.777 -8.430 19.486 1.00 87.19 92 LEU A CA 1
ATOM 737 C C . LEU A 1 92 ? 8.382 -7.687 20.688 1.00 87.19 92 LEU A C 1
ATOM 739 O O . LEU A 1 92 ? 9.578 -7.824 20.954 1.00 87.19 92 LEU A O 1
ATOM 743 N N . ARG A 1 93 ? 7.603 -6.833 21.359 1.00 90.69 93 ARG A N 1
ATOM 744 C CA . ARG A 1 93 ? 8.102 -5.886 22.373 1.00 90.69 93 ARG A CA 1
ATOM 745 C C . ARG A 1 93 ? 7.640 -6.191 23.795 1.00 90.69 93 ARG A C 1
ATOM 747 O O . ARG A 1 93 ? 8.238 -5.666 24.728 1.00 90.69 93 ARG A O 1
ATOM 754 N N . GLY A 1 94 ? 6.623 -7.032 23.964 1.00 93.19 94 GLY A N 1
ATOM 755 C CA . GLY A 1 94 ? 5.975 -7.320 25.245 1.00 93.19 94 GLY A CA 1
ATOM 756 C C . GLY A 1 94 ? 5.152 -6.156 25.806 1.00 93.19 94 GLY A C 1
ATOM 757 O O . GLY A 1 94 ? 4.772 -6.192 26.973 1.00 93.19 94 GLY A O 1
ATOM 758 N N . THR A 1 95 ? 4.917 -5.109 25.011 1.00 91.06 95 THR A N 1
ATOM 759 C CA . THR A 1 95 ? 4.192 -3.894 25.404 1.00 91.06 95 THR A CA 1
ATOM 760 C C . THR A 1 95 ? 3.373 -3.377 24.232 1.00 91.06 95 THR A C 1
ATOM 762 O O . THR A 1 95 ? 3.787 -3.539 23.083 1.00 91.06 95 THR A O 1
ATOM 765 N N . ASP A 1 96 ? 2.265 -2.693 24.512 1.00 87.69 96 ASP A N 1
ATOM 766 C CA . ASP A 1 96 ? 1.468 -2.055 23.463 1.00 87.69 96 ASP A CA 1
ATOM 767 C C . ASP A 1 96 ? 2.258 -0.946 22.743 1.00 87.69 96 ASP A C 1
ATOM 769 O O . ASP A 1 96 ? 3.121 -0.298 23.353 1.00 87.69 96 ASP A O 1
ATOM 773 N N . PRO A 1 97 ? 2.003 -0.722 21.441 1.00 84.69 97 PRO A N 1
ATOM 774 C CA . PRO A 1 97 ? 2.569 0.416 20.731 1.00 84.69 97 PRO A CA 1
ATOM 775 C C . PRO A 1 97 ? 1.976 1.733 21.239 1.00 84.69 97 PRO A C 1
ATOM 777 O O . PRO A 1 97 ? 0.775 1.826 21.483 1.00 84.69 97 PRO A O 1
ATOM 780 N N . ASP A 1 98 ? 2.817 2.767 21.338 1.00 81.81 98 ASP A N 1
ATOM 781 C CA . ASP A 1 98 ? 2.391 4.128 21.673 1.00 81.81 98 ASP A CA 1
ATOM 782 C C . ASP A 1 98 ? 2.719 5.140 20.552 1.00 81.81 98 ASP A C 1
ATOM 784 O O . ASP A 1 98 ? 3.891 5.405 20.225 1.00 81.81 98 ASP A O 1
ATOM 788 N N . PRO A 1 99 ? 1.691 5.754 19.945 1.00 83.56 99 PRO A N 1
ATOM 789 C CA . PRO A 1 99 ? 0.298 5.333 19.867 1.00 83.56 99 PRO A CA 1
ATOM 790 C C . PRO A 1 99 ? 0.081 3.971 19.225 1.00 83.56 99 PRO A C 1
ATOM 792 O O . PRO A 1 99 ? 0.850 3.534 18.362 1.00 83.56 99 PRO A O 1
ATOM 795 N N . GLN A 1 100 ? -1.057 3.383 19.588 1.00 85.19 100 GLN A N 1
ATOM 796 C CA . GLN A 1 100 ? -1.624 2.246 18.888 1.00 85.19 100 GLN A CA 1
ATOM 797 C C . GLN A 1 100 ? -1.970 2.611 17.446 1.00 85.19 100 GLN A C 1
ATOM 799 O O . GLN A 1 100 ? -2.347 3.743 17.125 1.00 85.19 100 GLN A O 1
ATOM 804 N N . SER A 1 101 ? -1.822 1.624 16.572 1.00 86.81 101 SER A N 1
ATOM 805 C CA . SER A 1 101 ? -2.205 1.735 15.179 1.00 86.81 101 SER A CA 1
ATOM 806 C C . SER A 1 101 ? -3.724 1.763 15.070 1.00 86.81 101 SER A C 1
ATOM 808 O O . SER A 1 101 ? -4.391 0.865 15.585 1.00 86.81 101 SER A O 1
ATOM 810 N N . THR A 1 102 ? -4.266 2.753 14.366 1.00 85.94 102 THR A N 1
ATOM 811 C CA . THR A 1 102 ? -5.716 2.946 14.226 1.00 85.94 102 THR A CA 1
ATOM 812 C C . THR A 1 102 ? -6.079 3.096 12.761 1.00 85.94 102 THR A C 1
ATOM 814 O O . THR A 1 102 ? -5.480 3.895 12.041 1.00 85.94 102 THR A O 1
ATOM 817 N N . TYR A 1 103 ? -7.062 2.326 12.302 1.00 85.44 103 TYR A N 1
ATOM 818 C CA . TYR A 1 103 ? -7.598 2.463 10.953 1.00 85.44 103 TYR A CA 1
ATOM 819 C C . TYR A 1 103 ? -8.311 3.809 10.780 1.00 85.44 103 TYR A C 1
ATOM 821 O O . TYR A 1 103 ? -9.087 4.215 11.641 1.00 85.44 103 TYR A O 1
ATOM 829 N N . LEU A 1 104 ? -8.043 4.484 9.662 1.00 84.38 104 LEU A N 1
ATOM 830 C CA . LEU A 1 104 ? -8.597 5.802 9.356 1.00 84.38 104 LEU A CA 1
ATOM 831 C C . LEU A 1 104 ? -9.648 5.723 8.250 1.00 84.38 104 LEU A C 1
ATOM 833 O O . LEU A 1 104 ? -10.795 6.108 8.441 1.00 84.38 104 LEU A O 1
ATOM 837 N N . ALA A 1 105 ? -9.232 5.236 7.084 1.00 84.56 105 ALA A N 1
ATOM 838 C CA . ALA A 1 105 ? -10.022 5.218 5.861 1.00 84.56 105 ALA A CA 1
ATOM 839 C C . ALA A 1 105 ? -9.402 4.245 4.850 1.00 84.56 105 ALA A C 1
ATOM 841 O O . ALA A 1 105 ? -8.311 3.708 5.072 1.00 84.56 105 ALA A O 1
ATOM 842 N N . HIS A 1 106 ? -10.062 4.056 3.712 1.00 86.31 106 HIS A N 1
ATOM 843 C CA . HIS A 1 106 ? -9.508 3.340 2.572 1.00 86.31 106 HIS A CA 1
ATOM 844 C C . HIS A 1 106 ? -9.532 4.215 1.316 1.00 86.31 106 HIS A C 1
ATOM 846 O O . HIS A 1 106 ? -10.346 5.121 1.190 1.00 86.31 106 HIS A O 1
ATOM 852 N N . TYR A 1 107 ? -8.617 3.930 0.396 1.00 85.31 107 TYR A N 1
ATOM 853 C CA . TYR A 1 107 ? -8.494 4.609 -0.887 1.00 85.31 107 TYR A CA 1
ATOM 854 C C . TYR A 1 107 ? -8.714 3.614 -2.015 1.00 85.31 107 TYR A C 1
ATOM 856 O O . TYR A 1 107 ? -8.023 2.591 -2.065 1.00 85.31 107 TYR A O 1
ATOM 864 N N . CYS A 1 108 ? -9.640 3.918 -2.921 1.00 84.44 108 CYS A N 1
ATOM 865 C CA . CYS A 1 108 ? -9.934 3.063 -4.063 1.00 84.44 108 CYS A CA 1
ATOM 866 C C . CYS A 1 108 ? -8.985 3.342 -5.237 1.00 84.44 108 CYS A C 1
ATOM 868 O O . CYS A 1 108 ? -8.619 4.482 -5.518 1.00 84.44 108 CYS A O 1
ATOM 870 N N . ILE A 1 109 ? -8.591 2.287 -5.937 1.00 80.75 109 ILE A N 1
ATOM 871 C CA . ILE A 1 109 ? -7.770 2.302 -7.143 1.00 80.75 109 ILE A CA 1
ATOM 872 C C . ILE A 1 109 ? -8.555 1.547 -8.209 1.00 80.75 109 ILE A C 1
ATOM 874 O O . ILE A 1 109 ? -8.912 0.386 -8.014 1.00 80.75 109 ILE A O 1
ATOM 878 N N . ASP A 1 110 ? -8.782 2.184 -9.349 1.00 77.75 110 ASP A N 1
ATOM 879 C CA . ASP A 1 110 ? -9.314 1.508 -10.523 1.00 77.75 110 ASP A CA 1
ATOM 880 C C . ASP A 1 110 ? -8.201 0.688 -11.172 1.00 77.75 110 ASP A C 1
ATOM 882 O O . ASP A 1 110 ? -7.160 1.215 -11.578 1.00 77.75 110 ASP A O 1
ATOM 886 N N . GLY A 1 111 ? -8.424 -0.618 -11.269 1.00 67.81 111 GLY A N 1
ATOM 887 C CA . GLY A 1 111 ? -7.540 -1.551 -11.942 1.00 67.81 111 GLY A CA 1
ATOM 888 C C . GLY A 1 111 ? -7.279 -1.167 -13.394 1.00 67.81 111 GLY A C 1
ATOM 889 O O . GLY A 1 111 ? -6.155 -1.352 -13.855 1.00 67.81 111 GLY A O 1
ATOM 890 N N . SER A 1 112 ? -8.246 -0.546 -14.082 1.00 69.69 112 SER A N 1
ATOM 891 C CA . SER A 1 112 ? -8.064 -0.026 -15.445 1.00 69.69 112 SER A CA 1
ATOM 892 C C . SER A 1 112 ? -6.913 0.988 -15.511 1.00 69.69 112 SER A C 1
ATOM 894 O O . SER A 1 112 ? -6.036 0.907 -16.372 1.00 69.69 112 SER A O 1
ATOM 896 N N . SER A 1 113 ? -6.840 1.870 -14.510 1.00 67.25 113 SER A N 1
ATOM 897 C CA . SER A 1 113 ? -5.799 2.889 -14.385 1.00 67.25 113 SER A CA 1
ATOM 898 C C . SER A 1 113 ? -4.430 2.278 -14.077 1.00 67.25 113 SER A C 1
ATOM 900 O O . SER A 1 113 ? -3.403 2.824 -14.480 1.00 67.25 113 SER A O 1
ATOM 902 N N . ALA A 1 114 ? -4.406 1.120 -13.411 1.00 61.28 114 ALA A N 1
ATOM 903 C CA . ALA A 1 114 ? -3.175 0.409 -13.090 1.00 61.28 114 ALA A CA 1
ATOM 904 C C . ALA A 1 114 ? -2.530 -0.289 -14.301 1.00 61.28 114 ALA A C 1
ATOM 906 O O . ALA A 1 114 ? -1.309 -0.458 -14.320 1.00 61.28 114 ALA A O 1
ATOM 907 N N . TYR A 1 115 ? -3.301 -0.633 -15.341 1.00 58.69 115 TYR A N 1
ATOM 908 C CA . TYR A 1 115 ? -2.754 -1.225 -16.573 1.00 58.69 115 TYR A CA 1
ATOM 909 C C . TYR A 1 115 ? -1.868 -0.260 -17.374 1.00 58.69 115 TYR A C 1
ATOM 911 O O . TYR A 1 115 ? -1.071 -0.704 -18.197 1.00 58.69 115 TYR A O 1
ATOM 919 N N . HIS A 1 116 ? -1.946 1.046 -17.111 1.00 63.75 116 HIS A N 1
ATOM 920 C CA . HIS A 1 116 ? -1.098 2.049 -17.760 1.00 63.75 116 HIS A CA 1
ATOM 921 C C . HIS A 1 116 ? 0.294 2.190 -17.127 1.00 63.75 116 HIS A C 1
ATOM 923 O O . HIS A 1 116 ? 1.108 3.004 -17.570 1.00 63.75 116 HIS A O 1
ATOM 929 N N . PHE A 1 117 ? 0.596 1.421 -16.081 1.00 72.75 117 PHE A N 1
ATOM 930 C CA . PHE A 1 117 ? 1.885 1.489 -15.409 1.00 72.75 117 PHE A CA 1
ATOM 931 C C . PHE A 1 117 ? 2.945 0.666 -16.142 1.00 72.75 117 PHE A C 1
ATOM 933 O O . PHE A 1 117 ? 3.198 -0.497 -15.834 1.00 72.75 117 PHE A O 1
ATOM 940 N N . GLU A 1 118 ? 3.620 1.299 -17.097 1.00 78.75 118 GLU A N 1
ATOM 941 C CA . GLU A 1 118 ? 4.785 0.706 -17.748 1.00 78.75 118 GLU A CA 1
ATOM 942 C C . GLU A 1 118 ? 5.996 0.680 -16.802 1.00 78.75 118 GLU A C 1
ATOM 944 O O . GLU A 1 118 ? 6.513 1.730 -16.399 1.00 78.75 118 GLU A O 1
ATOM 949 N N . ALA A 1 119 ? 6.487 -0.521 -16.490 1.00 85.88 119 ALA A N 1
ATOM 950 C CA . ALA A 1 119 ? 7.732 -0.746 -15.761 1.00 85.88 119 ALA A CA 1
ATOM 951 C C . ALA A 1 119 ? 8.791 -1.341 -16.704 1.00 85.88 119 ALA A C 1
ATOM 953 O O . ALA A 1 119 ? 8.641 -2.447 -17.215 1.00 85.88 119 ALA A O 1
ATOM 954 N N . GLN A 1 120 ? 9.863 -0.592 -16.947 1.00 93.00 120 GLN A N 1
ATOM 955 C CA . GLN A 1 120 ? 10.990 -0.982 -17.797 1.00 93.00 120 GLN A CA 1
ATOM 956 C C . GLN A 1 120 ? 12.091 -1.695 -17.009 1.00 93.00 120 GLN A C 1
ATOM 958 O O . GLN A 1 120 ? 12.931 -2.377 -17.589 1.00 93.00 120 GLN A O 1
ATOM 963 N N . HIS A 1 121 ? 12.132 -1.493 -15.692 1.00 95.38 121 HIS A N 1
ATOM 964 C CA . HIS A 1 121 ? 13.209 -1.953 -14.815 1.00 95.38 121 HIS A CA 1
ATOM 965 C C . HIS A 1 121 ? 12.745 -2.973 -13.770 1.00 95.38 121 HIS A C 1
ATOM 967 O O . HIS A 1 121 ? 13.565 -3.525 -13.024 1.00 95.38 121 HIS A O 1
ATOM 973 N N . HIS A 1 122 ? 11.438 -3.229 -13.728 1.00 94.25 122 HIS A N 1
ATOM 974 C CA . HIS A 1 122 ? 10.807 -4.246 -12.905 1.00 94.25 122 HIS A CA 1
ATOM 975 C C . HIS A 1 122 ? 9.786 -5.037 -13.714 1.00 94.25 122 HIS A C 1
ATOM 977 O O . HIS A 1 122 ? 9.155 -4.527 -14.634 1.00 94.25 122 HIS A O 1
ATOM 983 N N . THR A 1 123 ? 9.563 -6.277 -13.301 1.00 89.94 123 THR A N 1
ATOM 984 C CA . THR A 1 123 ? 8.365 -7.034 -13.651 1.00 89.94 123 THR A CA 1
ATOM 985 C C . THR A 1 123 ? 7.329 -6.835 -12.550 1.00 89.94 123 THR A C 1
ATOM 987 O O . THR A 1 123 ? 7.614 -7.119 -11.384 1.00 89.94 123 THR A O 1
ATOM 990 N N . ILE A 1 124 ? 6.131 -6.377 -12.917 1.00 87.06 124 ILE A N 1
ATOM 991 C CA . ILE A 1 124 ? 4.992 -6.278 -12.000 1.00 87.06 124 ILE A CA 1
ATOM 992 C C . ILE A 1 124 ? 4.358 -7.666 -11.861 1.00 87.06 124 ILE A C 1
ATOM 994 O O . ILE A 1 124 ? 4.079 -8.329 -12.860 1.00 87.06 124 ILE A O 1
ATOM 998 N N . LYS A 1 125 ? 4.135 -8.120 -10.628 1.00 84.56 125 LYS A N 1
ATOM 999 C CA . LYS A 1 125 ? 3.389 -9.346 -10.324 1.00 84.56 125 LYS A CA 1
ATOM 1000 C C . LYS A 1 125 ? 2.281 -9.032 -9.339 1.00 84.56 125 LYS A C 1
ATOM 1002 O O . LYS A 1 125 ? 2.507 -8.308 -8.381 1.00 84.56 125 LYS A O 1
ATOM 1007 N N . ILE A 1 126 ? 1.112 -9.622 -9.538 1.00 81.56 126 ILE A N 1
ATOM 1008 C CA . ILE A 1 126 ? 0.036 -9.592 -8.548 1.00 81.56 126 ILE A CA 1
ATOM 1009 C C . ILE A 1 126 ? -0.017 -10.974 -7.922 1.00 81.56 126 ILE A C 1
ATOM 1011 O O . ILE A 1 126 ? -0.072 -11.983 -8.627 1.00 81.56 126 ILE A O 1
ATOM 1015 N N . ARG A 1 127 ? 0.060 -11.028 -6.597 1.00 80.88 127 ARG A N 1
ATOM 1016 C CA . ARG A 1 127 ? -0.003 -12.272 -5.842 1.00 80.88 127 ARG A CA 1
ATOM 1017 C C . ARG A 1 127 ? -1.168 -12.210 -4.890 1.00 80.88 127 ARG A C 1
ATOM 1019 O O . ARG A 1 127 ? -1.317 -11.243 -4.151 1.00 80.88 127 ARG A O 1
ATOM 1026 N N . TRP A 1 128 ? -1.949 -13.274 -4.886 1.00 79.38 128 TRP A N 1
ATOM 1027 C CA . TRP A 1 128 ? -2.809 -13.544 -3.756 1.00 79.38 128 TRP A CA 1
ATOM 1028 C C . TRP A 1 128 ? -1.932 -13.984 -2.585 1.00 79.38 128 TRP A C 1
ATOM 1030 O O . TRP A 1 128 ? -1.078 -14.866 -2.735 1.00 79.38 128 TRP A O 1
ATOM 1040 N N . VAL A 1 129 ? -2.093 -13.308 -1.457 1.00 77.56 129 VAL A N 1
ATOM 1041 C CA . VAL A 1 129 ? -1.384 -13.610 -0.217 1.00 77.56 129 VAL A CA 1
ATOM 1042 C C . VAL A 1 129 ? -2.446 -13.576 0.859 1.00 77.56 129 VAL A C 1
ATOM 1044 O O . VAL A 1 129 ? -3.071 -12.540 1.051 1.00 77.56 129 VAL A O 1
ATOM 1047 N N . GLU A 1 130 ? -2.673 -14.692 1.543 1.00 68.81 130 GLU A N 1
ATOM 1048 C CA . GLU A 1 130 ? -3.489 -14.650 2.751 1.00 68.81 130 GLU A CA 1
ATOM 1049 C C . GLU A 1 130 ? -2.747 -13.800 3.780 1.00 68.81 130 GLU A C 1
ATOM 1051 O O . GLU A 1 130 ? -1.751 -14.227 4.366 1.00 68.81 130 GLU A O 1
ATOM 1056 N N . GLU A 1 131 ? -3.211 -12.570 3.972 1.00 67.19 131 GLU A N 1
ATOM 1057 C CA . GLU A 1 131 ? -2.769 -11.717 5.062 1.00 67.19 131 GLU A CA 1
ATOM 1058 C C . GLU A 1 131 ? -3.913 -11.635 6.073 1.00 67.19 131 GLU A C 1
ATOM 1060 O O . GLU A 1 131 ? -5.066 -11.390 5.716 1.00 67.19 131 GLU A O 1
ATOM 1065 N N . HIS A 1 132 ? -3.603 -11.896 7.344 1.00 66.81 132 HIS A N 1
ATOM 1066 C CA . HIS A 1 132 ? -4.541 -11.730 8.463 1.00 66.81 132 HIS A CA 1
ATOM 1067 C C . HIS A 1 132 ? -5.827 -12.576 8.371 1.00 66.81 132 HIS A C 1
ATOM 1069 O O . HIS A 1 132 ? -6.869 -12.183 8.889 1.00 66.81 132 HIS A O 1
ATOM 1075 N N . GLY A 1 133 ? -5.777 -13.729 7.693 1.00 64.44 133 GLY A N 1
ATOM 1076 C CA . GLY A 1 133 ? -6.951 -14.586 7.484 1.00 64.44 133 GLY A CA 1
ATOM 1077 C C . GLY A 1 133 ? -7.991 -13.997 6.522 1.00 64.44 133 GLY A C 1
ATOM 1078 O O . GLY A 1 133 ? -9.103 -14.514 6.436 1.00 64.44 133 GLY A O 1
ATOM 1079 N N . ALA A 1 134 ? -7.648 -12.925 5.800 1.00 69.25 134 ALA A N 1
ATOM 1080 C CA . ALA A 1 134 ? -8.518 -12.298 4.820 1.00 69.25 134 ALA A CA 1
ATOM 1081 C C . ALA A 1 134 ? -8.256 -12.869 3.417 1.00 69.25 134 ALA A C 1
ATOM 1083 O O . ALA A 1 134 ? -7.173 -12.715 2.852 1.00 69.25 134 ALA A O 1
ATOM 1084 N N . SER A 1 135 ? -9.278 -13.482 2.816 1.00 70.44 135 SER A N 1
ATOM 1085 C CA . SER A 1 135 ? -9.225 -14.032 1.450 1.00 70.44 135 SER A CA 1
ATOM 1086 C C . SER A 1 135 ? -9.186 -12.958 0.356 1.00 70.44 135 SER A C 1
ATOM 1088 O O . SER A 1 135 ? -8.929 -13.263 -0.807 1.00 70.44 135 SER A O 1
ATOM 1090 N N . CYS A 1 136 ? -9.426 -11.699 0.717 1.00 77.69 136 CYS A N 1
ATOM 1091 C CA . CYS A 1 136 ? -9.497 -10.554 -0.186 1.00 77.69 136 CYS A CA 1
ATOM 1092 C C . CYS A 1 136 ? -8.184 -9.765 -0.299 1.00 77.69 136 CYS A C 1
ATOM 1094 O O . CYS A 1 136 ? -8.164 -8.730 -0.970 1.00 77.69 136 CYS A O 1
ATOM 1096 N N . HIS A 1 137 ? -7.109 -10.226 0.347 1.00 82.62 137 HIS A N 1
ATOM 1097 C CA . HIS A 1 137 ? -5.807 -9.570 0.336 1.00 82.62 137 HIS A CA 1
ATOM 1098 C C . HIS A 1 137 ? -4.971 -9.934 -0.902 1.00 82.62 137 HIS A C 1
ATOM 1100 O O . HIS A 1 137 ? -4.840 -11.100 -1.284 1.00 82.62 137 HIS A O 1
ATOM 1106 N N . PHE A 1 138 ? -4.341 -8.922 -1.500 1.00 81.19 138 PHE A N 1
ATOM 1107 C CA . PHE A 1 138 ? -3.413 -9.073 -2.613 1.00 81.19 138 PHE A CA 1
ATOM 1108 C C . PHE A 1 138 ? -2.167 -8.211 -2.421 1.00 81.19 138 PHE A C 1
ATOM 1110 O O . PHE A 1 138 ? -2.201 -7.110 -1.872 1.00 81.19 138 PHE A O 1
ATOM 1117 N N . GLN A 1 139 ? -1.064 -8.690 -2.983 1.00 84.50 139 GLN A N 1
ATOM 1118 C CA . GLN A 1 139 ? 0.206 -7.988 -3.018 1.00 84.50 139 GLN A CA 1
ATOM 1119 C C . GLN A 1 139 ? 0.603 -7.688 -4.462 1.00 84.50 139 GLN A C 1
ATOM 1121 O O . GLN A 1 139 ? 0.743 -8.599 -5.282 1.00 84.50 139 GLN A O 1
ATOM 1126 N N . VAL A 1 140 ? 0.842 -6.412 -4.764 1.00 85.94 140 VAL A N 1
ATOM 1127 C CA . VAL A 1 140 ? 1.492 -5.991 -6.009 1.00 85.94 140 VAL A CA 1
ATOM 1128 C C . VAL A 1 140 ? 2.995 -5.941 -5.767 1.00 85.94 140 VAL A C 1
ATOM 1130 O O . VAL A 1 140 ? 3.479 -5.133 -4.979 1.00 85.94 140 VAL A O 1
ATOM 1133 N N . GLU A 1 141 ? 3.741 -6.811 -6.434 1.00 89.88 141 GLU A N 1
ATOM 1134 C CA . GLU A 1 141 ? 5.192 -6.920 -6.340 1.00 89.88 141 GLU A CA 1
ATOM 1135 C C . GLU A 1 141 ? 5.885 -6.291 -7.554 1.00 89.88 141 GLU A C 1
ATOM 1137 O O . GLU A 1 141 ? 5.544 -6.575 -8.701 1.00 89.88 141 GLU A O 1
ATOM 1142 N N . LEU A 1 142 ? 6.928 -5.504 -7.301 1.00 92.50 142 LEU A N 1
ATOM 1143 C CA . LEU A 1 142 ? 7.920 -5.060 -8.269 1.00 92.50 142 LEU A CA 1
ATOM 1144 C C . LEU A 1 142 ? 9.162 -5.943 -8.129 1.00 92.50 142 LEU A C 1
ATOM 1146 O O . LEU A 1 142 ? 9.944 -5.805 -7.182 1.00 92.50 142 LEU A O 1
ATOM 1150 N N . VAL A 1 143 ? 9.346 -6.857 -9.080 1.00 93.75 143 VAL A N 1
ATOM 1151 C CA . VAL A 1 143 ? 10.510 -7.747 -9.133 1.00 93.75 143 VAL A CA 1
ATOM 1152 C C . VAL A 1 143 ? 11.587 -7.098 -10.002 1.00 93.75 143 VAL A C 1
ATOM 1154 O O . VAL A 1 143 ? 11.350 -6.898 -11.192 1.00 93.75 143 VAL A O 1
ATOM 1157 N N . PRO A 1 144 ? 12.762 -6.753 -9.453 1.00 94.94 144 PRO A N 1
ATOM 1158 C CA . PRO A 1 144 ? 13.771 -6.011 -10.194 1.00 94.94 144 PRO A CA 1
ATOM 1159 C C . PRO A 1 144 ? 14.410 -6.866 -11.289 1.00 94.94 144 PRO A C 1
ATOM 1161 O O . PRO A 1 144 ? 14.724 -8.037 -11.068 1.00 94.94 144 PRO A O 1
ATOM 1164 N N . HIS A 1 145 ? 14.694 -6.263 -12.444 1.00 95.00 145 HIS A N 1
ATOM 1165 C CA . HIS A 1 145 ? 15.550 -6.912 -13.439 1.00 95.00 145 HIS A CA 1
ATOM 1166 C C . HIS A 1 145 ? 16.997 -6.965 -12.923 1.00 95.00 145 HIS A C 1
ATOM 1168 O O . HIS A 1 145 ? 17.470 -5.978 -12.335 1.00 95.00 145 HIS A O 1
ATOM 1174 N N . PRO A 1 146 ? 17.704 -8.099 -13.100 1.00 90.06 146 PRO A N 1
ATOM 1175 C CA . PRO A 1 146 ? 19.030 -8.303 -12.518 1.00 90.06 146 PRO A CA 1
ATOM 1176 C C . PRO A 1 146 ? 20.062 -7.312 -13.068 1.00 90.06 146 PRO A C 1
ATOM 1178 O O . PRO A 1 146 ? 20.852 -6.774 -12.294 1.00 90.06 146 PRO A O 1
ATOM 1181 N N . ASP A 1 147 ? 19.975 -6.988 -14.359 1.00 94.19 147 ASP A N 1
ATOM 1182 C CA . ASP A 1 147 ? 20.969 -6.170 -15.066 1.00 94.19 147 ASP A CA 1
ATOM 1183 C C . ASP A 1 147 ? 20.708 -4.661 -14.975 1.00 94.19 147 ASP A C 1
ATOM 1185 O O . ASP A 1 147 ? 21.475 -3.848 -15.492 1.00 94.19 147 ASP A O 1
ATOM 1189 N N . THR A 1 148 ? 19.623 -4.248 -14.314 1.00 93.31 148 THR A N 1
ATOM 1190 C CA . THR A 1 148 ? 19.301 -2.825 -14.211 1.00 93.31 148 THR A CA 1
ATOM 1191 C C . THR A 1 148 ? 20.011 -2.165 -13.023 1.00 93.31 148 THR A C 1
ATOM 1193 O O . THR A 1 148 ? 19.861 -2.620 -11.881 1.00 93.31 148 THR A O 1
ATOM 1196 N N . PRO A 1 149 ? 20.699 -1.023 -13.235 1.00 95.25 149 PRO A N 1
ATOM 1197 C CA . PRO A 1 149 ? 21.291 -0.238 -12.158 1.00 95.25 149 PRO A CA 1
ATOM 1198 C C . PRO A 1 149 ? 20.298 0.123 -11.046 1.00 95.25 149 PRO A C 1
ATOM 1200 O O . PRO A 1 149 ? 19.148 0.494 -11.294 1.00 95.25 149 PRO A O 1
ATOM 1203 N N . LYS A 1 150 ? 20.767 0.089 -9.791 1.00 92.81 150 LYS A N 1
ATOM 1204 C CA . LYS A 1 150 ? 19.949 0.376 -8.597 1.00 92.81 150 LYS A CA 1
ATOM 1205 C C . LYS A 1 150 ? 19.249 1.737 -8.662 1.00 92.81 150 LYS A C 1
ATOM 1207 O O . LYS A 1 150 ? 18.106 1.843 -8.228 1.00 92.81 150 LYS A O 1
ATOM 1212 N N . GLU A 1 151 ? 19.917 2.751 -9.201 1.00 94.75 151 GLU A N 1
ATOM 1213 C CA . GLU A 1 151 ? 19.367 4.100 -9.342 1.00 94.75 151 GLU A CA 1
ATOM 1214 C C . GLU A 1 151 ? 18.159 4.138 -10.283 1.00 94.75 151 GLU A C 1
ATOM 1216 O O . GLU A 1 151 ? 17.104 4.638 -9.903 1.00 94.75 151 GLU A O 1
ATOM 1221 N N . LYS A 1 152 ? 18.263 3.511 -11.462 1.00 94.50 152 LYS A N 1
ATOM 1222 C CA . LYS A 1 152 ? 17.149 3.405 -12.415 1.00 94.50 152 LYS A CA 1
ATOM 1223 C C . LYS A 1 152 ? 15.945 2.689 -11.802 1.00 94.50 152 LYS A C 1
ATOM 1225 O O . LYS A 1 152 ? 14.818 3.156 -11.936 1.00 94.50 152 LYS A O 1
ATOM 1230 N N . ARG A 1 153 ? 16.191 1.613 -11.043 1.00 93.56 153 ARG A N 1
ATOM 1231 C CA . ARG A 1 153 ? 15.140 0.904 -10.294 1.00 93.56 153 ARG A CA 1
ATOM 1232 C C . ARG A 1 153 ? 14.485 1.794 -9.232 1.00 93.56 153 ARG A C 1
ATOM 1234 O O . ARG A 1 153 ? 13.264 1.829 -9.117 1.00 93.56 153 ARG A O 1
ATOM 1241 N N . ARG A 1 154 ? 15.276 2.551 -8.467 1.00 93.56 154 ARG A N 1
ATOM 1242 C CA . ARG A 1 154 ? 14.748 3.500 -7.473 1.00 93.56 154 ARG A CA 1
ATOM 1243 C C . ARG A 1 154 ? 13.868 4.563 -8.135 1.00 93.56 154 ARG A C 1
ATOM 1245 O O . ARG A 1 154 ? 12.750 4.7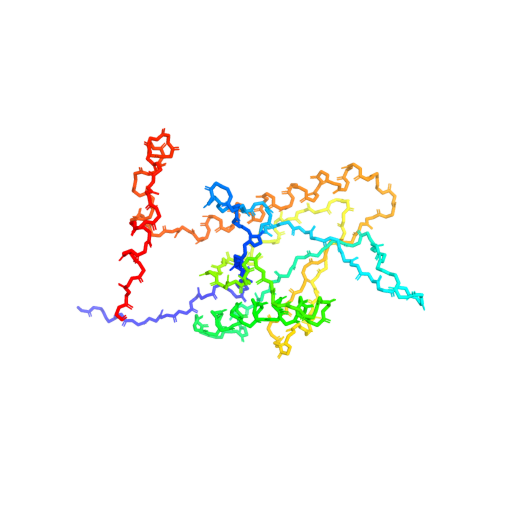72 -7.677 1.00 93.56 154 ARG A O 1
ATOM 1252 N N . ASN A 1 155 ? 14.357 5.187 -9.205 1.00 91.81 155 ASN A N 1
ATOM 1253 C CA . ASN A 1 155 ? 13.643 6.250 -9.913 1.00 91.81 155 ASN A CA 1
ATOM 1254 C C . ASN A 1 155 ? 12.329 5.739 -10.513 1.00 91.81 155 ASN A C 1
ATOM 1256 O O . ASN A 1 155 ? 11.300 6.402 -10.401 1.00 91.81 155 ASN A O 1
ATOM 1260 N N . GLU A 1 156 ? 12.337 4.533 -11.087 1.00 92.50 156 GLU A N 1
ATOM 1261 C CA . GLU A 1 156 ? 11.115 3.902 -11.574 1.00 92.50 156 GLU A CA 1
ATOM 1262 C C . GLU A 1 156 ? 10.113 3.628 -10.448 1.00 92.50 156 GLU A C 1
ATOM 1264 O O . GLU A 1 156 ? 8.942 3.960 -10.609 1.00 92.50 156 GLU A O 1
ATOM 1269 N N . ARG A 1 157 ? 10.549 3.101 -9.295 1.00 92.81 157 ARG A N 1
ATOM 1270 C CA . ARG A 1 157 ? 9.654 2.873 -8.148 1.00 92.81 157 ARG A CA 1
ATOM 1271 C C . ARG A 1 157 ? 8.997 4.172 -7.679 1.00 92.81 157 ARG A C 1
ATOM 1273 O O . ARG A 1 157 ? 7.785 4.205 -7.508 1.00 92.81 157 ARG A O 1
ATOM 1280 N N . THR A 1 158 ? 9.771 5.251 -7.537 1.00 89.38 158 THR A N 1
ATOM 1281 C CA . THR A 1 158 ? 9.231 6.574 -7.180 1.00 89.38 158 THR A CA 1
ATOM 1282 C C . THR A 1 158 ? 8.219 7.069 -8.217 1.00 89.38 158 THR A C 1
ATOM 1284 O O . THR A 1 158 ? 7.157 7.570 -7.850 1.00 89.38 158 THR A O 1
ATOM 1287 N N . ARG A 1 159 ? 8.502 6.894 -9.516 1.00 91.00 159 ARG A N 1
ATOM 1288 C CA . ARG A 1 159 ? 7.566 7.236 -10.600 1.00 91.00 159 ARG A CA 1
ATOM 1289 C C . ARG A 1 159 ? 6.262 6.435 -10.504 1.00 91.00 159 ARG A C 1
ATOM 1291 O O . ARG A 1 159 ? 5.193 7.026 -10.607 1.00 91.00 159 ARG A O 1
ATOM 1298 N N . LEU A 1 160 ? 6.343 5.122 -10.285 1.00 88.25 160 LEU A N 1
ATOM 1299 C CA . LEU A 1 160 ? 5.176 4.241 -10.162 1.00 88.25 160 LEU A CA 1
ATOM 1300 C C . LEU A 1 160 ? 4.309 4.606 -8.949 1.00 88.25 160 LEU A C 1
ATOM 1302 O O . LEU A 1 160 ? 3.095 4.725 -9.091 1.00 88.25 160 LEU A O 1
ATOM 1306 N N . THR A 1 161 ? 4.920 4.865 -7.789 1.00 88.44 161 THR A N 1
ATOM 1307 C CA . THR A 1 161 ? 4.212 5.350 -6.591 1.00 88.44 161 THR A CA 1
ATOM 1308 C C . THR A 1 161 ? 3.474 6.662 -6.868 1.00 88.44 161 THR A C 1
ATOM 1310 O O . THR A 1 161 ? 2.291 6.776 -6.563 1.00 88.44 161 THR A O 1
ATOM 1313 N N . ARG A 1 162 ? 4.115 7.635 -7.526 1.00 84.69 162 ARG A N 1
ATOM 1314 C CA . ARG A 1 162 ? 3.458 8.906 -7.883 1.00 84.69 162 ARG A CA 1
ATOM 1315 C C . ARG A 1 162 ? 2.309 8.735 -8.871 1.00 84.69 162 ARG A C 1
ATOM 1317 O O . ARG A 1 162 ? 1.301 9.426 -8.752 1.00 84.69 162 ARG A O 1
ATOM 1324 N N . ASN A 1 163 ? 2.439 7.823 -9.830 1.00 83.69 163 ASN A N 1
ATOM 1325 C CA . ASN A 1 163 ? 1.353 7.515 -10.757 1.00 83.69 163 ASN A CA 1
ATOM 1326 C C . ASN A 1 163 ? 0.158 6.882 -10.031 1.00 83.69 163 ASN A C 1
ATOM 1328 O O . ASN A 1 163 ? -0.970 7.304 -10.263 1.00 83.69 163 ASN A O 1
ATOM 1332 N N . LEU A 1 164 ? 0.400 5.956 -9.097 1.00 81.06 164 LEU A N 1
ATOM 1333 C CA . LEU A 1 164 ? -0.643 5.385 -8.239 1.00 81.06 164 LEU A CA 1
ATOM 1334 C C . LEU A 1 164 ? -1.389 6.457 -7.440 1.00 81.06 164 LEU A C 1
ATOM 1336 O O . LEU A 1 164 ? -2.616 6.466 -7.445 1.00 81.06 164 LEU A O 1
ATOM 1340 N N . ILE A 1 165 ? -0.661 7.387 -6.813 1.00 81.94 165 ILE A N 1
ATOM 1341 C CA . ILE A 1 165 ? -1.260 8.514 -6.078 1.00 81.94 165 ILE A CA 1
ATOM 1342 C C . ILE A 1 165 ? -2.183 9.317 -6.994 1.00 81.94 165 ILE A C 1
ATOM 1344 O O . ILE A 1 165 ? -3.313 9.615 -6.622 1.00 81.94 165 ILE A O 1
ATOM 1348 N N . ARG A 1 166 ? -1.737 9.633 -8.215 1.00 78.88 166 ARG A N 1
ATOM 1349 C CA . ARG A 1 166 ? -2.558 10.373 -9.184 1.00 78.88 166 ARG A CA 1
ATOM 1350 C C . ARG A 1 166 ? -3.834 9.620 -9.550 1.00 78.88 166 ARG A C 1
ATOM 1352 O O . ARG A 1 166 ? -4.894 10.236 -9.568 1.00 78.88 166 ARG A O 1
ATOM 1359 N N . CYS A 1 167 ? -3.751 8.313 -9.799 1.00 74.94 167 CYS A N 1
ATOM 1360 C CA . CYS A 1 167 ? -4.927 7.489 -10.093 1.00 74.94 167 CYS A CA 1
ATOM 1361 C C . CYS A 1 167 ? -5.920 7.507 -8.927 1.00 74.94 167 CYS A C 1
ATOM 1363 O O . CYS A 1 167 ? -7.110 7.736 -9.125 1.00 74.94 167 CYS A O 1
ATOM 1365 N N . VAL A 1 168 ? -5.421 7.360 -7.701 1.00 75.44 168 VAL A N 1
ATOM 1366 C CA . VAL A 1 168 ? -6.235 7.411 -6.483 1.00 75.44 168 VAL A CA 1
ATOM 1367 C C . VAL A 1 168 ? -6.918 8.766 -6.339 1.00 75.44 168 VAL A C 1
ATOM 1369 O O . VAL A 1 168 ? -8.130 8.807 -6.170 1.00 75.44 168 VAL A O 1
ATOM 1372 N N . LEU A 1 169 ? -6.186 9.874 -6.460 1.00 68.94 169 LEU A N 1
ATOM 1373 C CA . LEU A 1 169 ? -6.766 11.215 -6.337 1.00 68.94 169 LEU A CA 1
ATOM 1374 C C . LEU A 1 169 ? -7.757 11.537 -7.466 1.00 68.94 169 LEU A C 1
ATOM 1376 O O . LEU A 1 169 ? -8.695 12.296 -7.258 1.00 68.94 169 LEU A O 1
ATOM 1380 N N . SER A 1 170 ? -7.583 10.948 -8.654 1.00 64.38 170 SER A N 1
ATOM 1381 C CA . SER A 1 170 ? -8.519 11.139 -9.768 1.00 64.38 170 SER A CA 1
ATOM 1382 C C . SER A 1 170 ? -9.858 10.415 -9.583 1.00 64.38 170 SER A C 1
ATOM 1384 O O . SER A 1 170 ? -10.874 10.887 -10.088 1.00 64.38 170 SER A O 1
ATOM 1386 N N . LEU A 1 171 ? -9.861 9.295 -8.852 1.00 57.88 171 LEU A N 1
ATOM 1387 C CA . LEU A 1 171 ? -11.040 8.454 -8.614 1.00 57.88 171 LEU A CA 1
ATOM 1388 C C . LEU A 1 171 ? -11.743 8.804 -7.309 1.00 57.88 171 LEU A C 1
ATOM 1390 O O . LEU A 1 171 ? -12.966 8.841 -7.243 1.00 57.88 171 LEU A O 1
ATOM 1394 N N . ASN A 1 172 ? -10.957 9.084 -6.276 1.00 54.62 172 ASN A N 1
ATOM 1395 C CA . ASN A 1 172 ? -11.441 9.529 -4.982 1.00 54.62 172 ASN A CA 1
ATOM 1396 C C . ASN A 1 172 ? -11.448 11.055 -4.983 1.00 54.62 172 ASN A C 1
ATOM 1398 O O . ASN A 1 172 ? -10.787 11.671 -4.146 1.00 54.62 172 ASN A O 1
ATOM 1402 N N . ARG A 1 173 ? -12.176 11.667 -5.935 1.00 45.75 173 ARG A N 1
ATOM 1403 C CA . ARG A 1 173 ? -12.630 13.041 -5.722 1.00 45.75 173 ARG A CA 1
ATOM 1404 C C . ARG A 1 173 ? -13.396 12.991 -4.408 1.00 45.75 173 ARG A C 1
ATOM 1406 O O . ARG A 1 173 ? -14.493 12.440 -4.354 1.00 45.75 173 ARG A O 1
ATOM 1413 N N . LEU A 1 174 ? -12.776 13.494 -3.343 1.00 39.38 174 LEU A N 1
ATOM 1414 C CA . LEU A 1 174 ? -13.503 13.844 -2.136 1.00 39.38 174 LEU A CA 1
ATOM 1415 C C . LEU A 1 174 ? -14.715 14.697 -2.578 1.00 39.38 174 LEU A C 1
ATOM 1417 O O . LEU A 1 174 ? -14.629 15.369 -3.614 1.00 39.38 174 LEU A O 1
ATOM 1421 N N . PRO A 1 175 ? -15.857 14.635 -1.876 1.00 38.53 175 PRO A N 1
ATOM 1422 C CA . PRO A 1 175 ? -17.003 15.494 -2.183 1.00 38.53 175 PRO A CA 1
ATOM 1423 C C . PRO A 1 175 ? -16.529 16.933 -2.436 1.00 38.53 175 PRO A C 1
ATOM 1425 O O . PRO A 1 175 ? -15.573 17.355 -1.787 1.00 38.53 175 PRO A O 1
ATOM 1428 N N . GLU A 1 176 ? -17.127 17.676 -3.377 1.00 39.00 176 GLU A N 1
ATOM 1429 C CA . GLU A 1 176 ? -16.713 19.069 -3.652 1.00 39.00 176 GLU A CA 1
ATOM 1430 C C . GLU A 1 176 ? -16.651 19.890 -2.353 1.00 39.00 176 GLU A C 1
ATOM 1432 O O . GLU A 1 176 ? -15.715 20.652 -2.164 1.00 39.00 176 GLU A O 1
ATOM 1437 N N . ASP A 1 177 ? -17.522 19.586 -1.393 1.00 42.19 177 ASP A N 1
ATOM 1438 C CA . ASP A 1 177 ? -17.596 20.126 -0.031 1.00 42.19 177 ASP A CA 1
ATOM 1439 C C . ASP A 1 177 ? -16.338 19.887 0.840 1.00 42.19 177 ASP A C 1
ATOM 1441 O O . ASP A 1 177 ? -16.154 20.543 1.860 1.00 42.19 177 ASP A O 1
ATOM 1445 N N . PHE A 1 178 ? -15.461 18.956 0.454 1.00 37.88 178 PHE A N 1
ATOM 1446 C CA . PHE A 1 178 ? -14.141 18.705 1.053 1.00 37.88 178 PHE A CA 1
ATOM 1447 C C . PHE A 1 178 ? -13.013 19.480 0.345 1.00 37.88 178 PHE A C 1
ATOM 1449 O O . PHE A 1 178 ? -11.899 19.5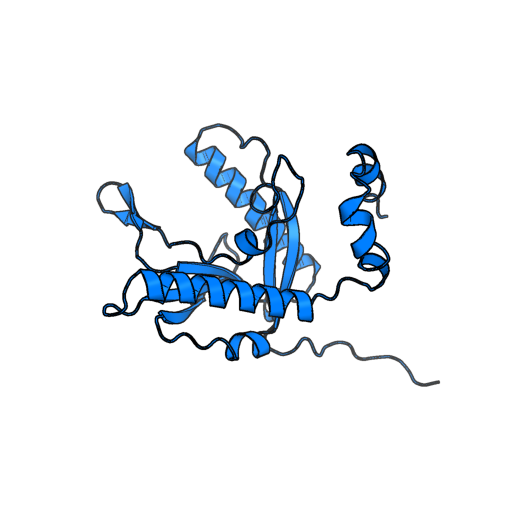63 0.865 1.00 37.88 178 PHE A O 1
ATOM 1456 N N . TYR A 1 179 ? -13.296 20.017 -0.847 1.00 39.41 179 TYR A N 1
ATOM 1457 C CA . TYR A 1 179 ? -12.410 20.853 -1.661 1.00 39.41 179 TYR A CA 1
ATOM 1458 C C . TYR A 1 179 ? -12.793 22.339 -1.647 1.00 39.41 179 TYR A C 1
ATOM 1460 O O . TYR A 1 179 ? -12.068 23.143 -2.235 1.00 39.41 179 TYR A O 1
ATOM 1468 N N . ILE A 1 180 ? -13.882 22.726 -0.976 1.00 36.31 180 ILE A N 1
ATOM 1469 C CA .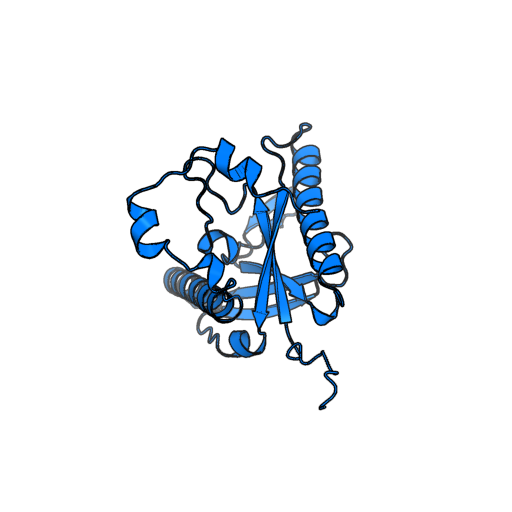 ILE A 1 180 ? -14.208 24.137 -0.765 1.00 36.31 180 ILE A CA 1
ATOM 1470 C C . ILE A 1 180 ? -13.230 24.694 0.290 1.00 36.31 180 ILE A C 1
ATOM 1472 O O . ILE A 1 180 ? -13.254 24.303 1.454 1.00 36.31 180 ILE A O 1
ATOM 1476 N N . ASP A 1 181 ? -12.347 25.581 -0.178 1.00 40.09 181 ASP A N 1
ATOM 1477 C CA . ASP A 1 181 ? -11.530 26.559 0.565 1.00 40.09 181 ASP A CA 1
ATOM 1478 C C . ASP A 1 181 ? -10.170 26.180 1.184 1.00 40.09 181 ASP A C 1
ATOM 1480 O O . ASP A 1 181 ? -9.624 26.966 1.954 1.00 40.09 181 ASP A O 1
ATOM 1484 N N . ARG A 1 182 ? -9.502 25.081 0.797 1.00 41.97 182 ARG A N 1
ATOM 1485 C CA . ARG A 1 182 ? -8.161 24.767 1.365 1.00 41.97 182 ARG A CA 1
ATOM 1486 C C . ARG A 1 182 ? -6.925 25.040 0.521 1.00 41.97 182 ARG A C 1
ATOM 1488 O O . ARG A 1 182 ? -5.827 24.820 1.025 1.00 41.97 182 ARG A O 1
ATOM 1495 N N . GLU A 1 183 ? -7.040 25.576 -0.692 1.00 38.84 183 GLU A N 1
ATOM 1496 C CA . GLU A 1 183 ? -5.837 26.067 -1.389 1.00 38.84 183 GLU A CA 1
ATOM 1497 C C . GLU A 1 183 ? -5.315 27.388 -0.785 1.00 38.84 183 GLU A C 1
ATOM 1499 O O . GLU A 1 183 ? -4.104 27.601 -0.763 1.00 38.84 183 GLU A O 1
ATOM 1504 N N . GLU A 1 184 ? -6.190 28.212 -0.188 1.00 37.81 184 GLU A N 1
ATOM 1505 C CA . GLU A 1 184 ? -5.801 29.437 0.532 1.00 37.81 184 GLU A CA 1
ATOM 1506 C C . GLU A 1 184 ? -5.663 29.230 2.062 1.00 37.81 184 GLU A C 1
ATOM 1508 O O . GLU A 1 184 ? -4.776 29.827 2.672 1.00 37.81 184 GLU A O 1
ATOM 1513 N N . GLU A 1 185 ? -6.419 28.313 2.694 1.00 39.31 185 GLU A N 1
ATOM 1514 C CA . GLU A 1 185 ? -6.290 28.013 4.140 1.00 39.31 185 GLU A CA 1
ATOM 1515 C C . GLU A 1 185 ? -5.090 27.135 4.529 1.00 39.31 185 GLU A C 1
ATOM 1517 O O . GLU A 1 185 ? -4.620 27.220 5.667 1.00 39.31 185 GLU A O 1
ATOM 1522 N N . LEU A 1 186 ? -4.530 26.329 3.613 1.00 39.31 186 LEU A N 1
ATOM 1523 C CA . LEU A 1 186 ? -3.291 25.576 3.882 1.00 39.31 186 LEU A CA 1
ATOM 1524 C C . LEU A 1 186 ? -2.085 26.497 4.152 1.00 39.31 186 LEU A C 1
ATOM 1526 O O . LEU A 1 186 ? -1.055 26.023 4.634 1.00 39.31 186 LEU A O 1
ATOM 1530 N N . GLN A 1 187 ? -2.212 27.801 3.882 1.00 37.88 187 GLN A N 1
ATOM 1531 C CA . GLN A 1 187 ? -1.224 28.812 4.253 1.00 37.88 187 GLN A CA 1
ATOM 1532 C C . GLN A 1 187 ? -1.583 29.623 5.511 1.00 37.88 187 GLN A C 1
ATOM 1534 O O . GLN A 1 187 ? -0.707 30.333 6.004 1.00 37.88 187 GLN A O 1
ATOM 1539 N N . SER A 1 188 ? -2.800 29.532 6.068 1.00 35.34 188 SER A N 1
ATOM 1540 C CA . SER A 1 188 ? -3.237 30.452 7.136 1.00 35.34 188 SER A CA 1
ATOM 1541 C C . SER A 1 188 ? -3.905 29.843 8.373 1.00 35.34 188 SER A C 1
ATOM 1543 O O . SER A 1 188 ? -3.885 30.519 9.402 1.00 35.34 188 SER A O 1
ATOM 1545 N N . HIS A 1 189 ? -4.410 28.601 8.378 1.00 34.19 189 HIS A N 1
ATOM 1546 C CA . HIS A 1 189 ? -5.111 28.074 9.563 1.00 34.19 189 HIS A CA 1
ATOM 1547 C C . HIS A 1 189 ? -4.707 26.646 9.963 1.00 34.19 189 HIS A C 1
ATOM 1549 O O . HIS A 1 189 ? -5.227 25.641 9.482 1.00 34.19 189 HIS A O 1
ATOM 1555 N N . ILE A 1 190 ? -3.793 26.578 10.938 1.00 37.16 190 ILE A N 1
ATOM 1556 C CA . ILE A 1 190 ? -3.687 25.456 11.876 1.00 37.16 190 ILE A CA 1
ATOM 1557 C C . ILE A 1 190 ? -4.978 25.476 12.702 1.00 37.16 190 ILE A C 1
ATOM 1559 O O . ILE A 1 190 ? -5.159 26.377 13.519 1.00 37.16 190 ILE A O 1
ATOM 1563 N N . LEU A 1 191 ? -5.886 24.528 12.468 1.00 37.22 191 LEU A N 1
ATOM 1564 C CA . LEU A 1 191 ? -7.007 24.308 13.382 1.00 37.22 191 LEU A CA 1
ATOM 1565 C C . LEU A 1 191 ? -6.483 23.583 14.620 1.00 37.22 191 LEU A C 1
ATOM 1567 O O . LEU A 1 191 ? -5.768 22.582 14.511 1.00 37.22 191 LEU A O 1
ATOM 1571 N N . GLU A 1 192 ? -6.833 24.107 15.790 1.00 42.09 192 GLU A N 1
ATOM 1572 C CA . GLU A 1 192 ? -6.429 23.535 17.067 1.00 42.09 192 GLU A CA 1
ATOM 1573 C C . GLU A 1 192 ? -7.093 22.154 17.271 1.00 42.09 192 GLU A C 1
ATOM 1575 O O . GLU A 1 192 ? -8.233 21.934 16.841 1.00 42.09 192 GLU A O 1
ATOM 1580 N N . PRO A 1 193 ? -6.415 21.202 17.943 1.00 40.31 193 PRO A N 1
ATOM 1581 C CA . PRO A 1 193 ? -6.825 19.794 18.035 1.00 40.31 193 PRO A CA 1
ATOM 1582 C C . PRO A 1 193 ? -8.249 19.526 18.553 1.00 40.31 193 PRO A C 1
ATOM 1584 O O . PRO A 1 193 ? -8.788 18.438 18.330 1.00 40.31 193 PRO A O 1
ATOM 1587 N N . ASP A 1 194 ? -8.871 20.486 19.235 1.00 36.72 194 ASP A N 1
ATOM 1588 C CA . ASP A 1 194 ? -10.215 20.346 19.794 1.00 36.72 194 ASP A CA 1
ATOM 1589 C C . ASP A 1 194 ? -11.337 20.559 18.759 1.00 36.72 194 ASP A C 1
ATOM 1591 O O . ASP A 1 194 ? -12.415 19.976 18.902 1.00 36.72 194 ASP A O 1
ATOM 1595 N N . GLU A 1 195 ? -11.084 21.273 17.658 1.00 36.50 195 GLU A N 1
ATOM 1596 C CA . GLU A 1 195 ? -12.066 21.454 16.573 1.00 36.50 195 GLU A CA 1
ATOM 1597 C C . GLU A 1 195 ? -12.169 20.203 15.685 1.00 36.50 195 GLU A C 1
ATOM 1599 O O . GLU A 1 195 ? -13.254 19.839 15.223 1.00 36.50 195 GLU A O 1
ATOM 1604 N N . LEU A 1 196 ? -11.068 19.452 15.554 1.00 35.81 196 LEU A N 1
ATOM 1605 C CA . LEU A 1 196 ? -11.034 18.157 14.866 1.00 35.81 196 LEU A CA 1
ATOM 1606 C C . LEU A 1 196 ? -11.837 17.069 15.611 1.00 35.81 196 LEU A C 1
ATOM 1608 O O . LEU A 1 196 ? -12.300 16.104 15.007 1.00 35.81 196 LEU A O 1
ATOM 1612 N N . ARG A 1 197 ? -12.014 17.211 16.933 1.00 37.47 197 ARG A N 1
ATOM 1613 C CA . ARG A 1 197 ? -12.783 16.269 17.768 1.00 37.47 197 ARG A CA 1
ATOM 1614 C C . ARG A 1 197 ? -14.294 16.497 17.696 1.00 37.47 197 ARG A C 1
ATOM 1616 O O . ARG A 1 197 ? -15.052 15.567 17.968 1.00 37.47 197 ARG A O 1
ATOM 1623 N N . ALA A 1 198 ? -14.740 17.699 17.331 1.00 33.31 198 ALA A N 1
ATOM 1624 C CA . ALA A 1 198 ? -16.159 18.043 17.251 1.00 33.31 198 ALA A CA 1
ATOM 1625 C C . ALA A 1 198 ? -16.816 17.609 15.927 1.00 33.31 198 ALA A C 1
ATOM 1627 O O . ALA A 1 198 ? -18.011 17.319 15.912 1.00 33.31 198 ALA A O 1
ATOM 1628 N N . SER A 1 199 ? -16.049 17.502 14.836 1.00 32.50 199 SER A N 1
ATOM 1629 C CA . SER A 1 199 ? -16.552 17.088 13.516 1.00 32.50 199 SER A CA 1
ATOM 1630 C C . SER A 1 199 ? -16.700 15.568 13.347 1.00 32.50 199 SER A C 1
ATOM 1632 O O . SER A 1 199 ? -17.388 15.116 12.436 1.00 32.50 199 SER A O 1
ATOM 1634 N N . ILE A 1 200 ? -16.136 14.769 14.262 1.00 30.23 200 ILE A N 1
ATOM 1635 C CA . ILE A 1 200 ? -16.277 13.302 14.309 1.00 30.23 200 ILE A CA 1
ATOM 1636 C C . ILE A 1 200 ? -17.334 12.916 15.356 1.00 30.23 200 ILE A C 1
ATOM 1638 O O . ILE A 1 200 ? -17.099 12.155 16.296 1.00 30.23 200 ILE A O 1
ATOM 1642 N N . ARG A 1 201 ? -18.538 13.465 15.206 1.00 33.75 201 ARG A N 1
ATOM 1643 C CA . ARG A 1 201 ? -19.751 12.881 15.783 1.00 33.75 201 ARG A CA 1
ATOM 1644 C C . ARG A 1 201 ? -20.787 12.790 14.681 1.00 33.75 201 ARG A C 1
ATOM 1646 O O . ARG A 1 201 ? -21.430 13.781 14.356 1.00 33.75 201 ARG A O 1
ATOM 1653 N N . ILE A 1 202 ? -20.940 11.592 14.129 1.00 27.50 202 ILE A N 1
ATOM 1654 C CA . ILE A 1 202 ? -22.084 11.2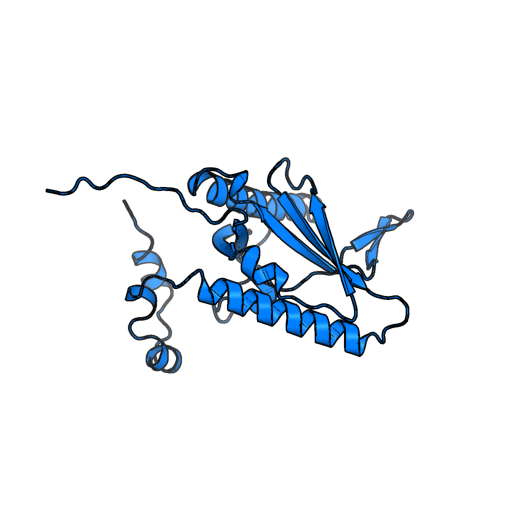54 13.291 1.00 27.50 202 ILE A CA 1
ATOM 1655 C C . ILE A 1 202 ? -22.833 10.111 13.974 1.00 27.50 202 ILE A C 1
ATOM 1657 O O . ILE A 1 202 ? -22.258 9.073 14.300 1.00 27.50 202 ILE A O 1
ATOM 1661 N N . SER A 1 203 ? -24.082 10.458 14.277 1.00 32.62 203 SER A N 1
ATOM 1662 C CA . SER A 1 203 ? -25.323 9.684 14.334 1.00 32.62 203 SER A CA 1
ATOM 1663 C C . SER A 1 203 ? -25.305 8.296 13.703 1.00 32.62 203 SER A C 1
ATOM 1665 O O . SER A 1 203 ? -24.822 8.175 12.558 1.00 32.62 203 SER A O 1
#

Foldseek 3Di:
DDDDDDDDPPPPWKKKFWDKPPQQADPVPRDGNLLSLLAFQFDWDQDPVRDTDGPQKTKHKIFTVVLVVDPVSVQVVNQLVQVVVQVVCCVVPVDGDVVRMGIDHMFMADVVLVVPLDDPFWDWDKDQDCDSVDSGMIMTMTHGDPPDDPVSVVVSSSVSSVSRSVRRCVVCVPPVVVVPPDVVCVPPDDDDPVVVVVVPDDD

Radius of gyration: 19.34 Å; chains: 1; bounding box: 63×50×43 Å

Secondary structure (DSSP, 8-state):
-PPP-------TTEEEEEEEETTTB-TTT--B-HHHHH--EEEEEE-TTS-EEEEEEEEEEEEEGGGS-SHHHHHHHHHHHHHHHHHHHHHHHSS--SSPPEEEEEEEEEHHHHTT---SSEEEEEEE--BTTBTTEEEEEEEEPTTS-HHHHHHHHHHHHHHHHHHHHHH----HHHHSSHHHHTTT----TTHHHHS----